Protein 5IM2 (pdb70)

Radius of gyration: 19.01 Å; Cα contacts (8 Å, |Δi|>4): 697; chains: 1; bounding box: 51×46×42 Å

B-factor: mean 30.12, std 15.99, range [10.34, 131.79]

CATH classification: 3.40.190.170

Solvent-accessible surface area: 12790 Å² total; per-residue (Å²): 136,38,68,2,85,1,0,0,8,4,35,50,147,2,27,0,19,65,69,0,4,87,61,7,10,91,116,0,18,175,78,3,68,29,99,0,74,36,79,35,57,10,47,25,110,75,36,45,43,13,33,92,0,2,49,24,0,88,97,44,89,2,26,0,0,2,4,9,1,18,26,35,91,28,82,8,10,18,2,6,0,1,1,0,13,38,14,12,72,35,0,34,0,0,0,31,0,0,35,44,0,8,82,92,62,1,118,70,16,10,140,45,8,50,26,1,0,3,1,0,6,0,37,2,5,3,0,3,48,102,101,56,2,100,56,3,52,31,0,143,51,29,74,0,5,0,10,5,61,5,0,23,94,0,0,34,113,2,31,4,95,53,42,55,28,36,10,62,39,0,31,88,4,3,85,138,26,65,0,39,0,0,0,4,5,11,7,8,0,45,17,11,107,0,22,99,56,5,140,44,2,2,29,13,54,118,83,1,29,3,2,4,1,0,0,7,0,6,0,0,14,80,70,21,27,120,82,8,61,102,76,4,56,134,25,0,66,87,6,22,9,44,126,14,0,2,78,3,0,149,28,3,53,74,9,20,74,69,0,84,106,26,0,73,73,82,181,15,65,34,56,43,0,61,38,152,32,0,89,68,0,59,166,84,1,56,56,3,40,84,46,3,13,99,34,0,79,136,95,69,57,88,0,127,79,7,1,75,21,0,104,58,16,6,57,88,8,23,168,100,8,122

Secondary structure (DSSP, 8-state):
-EEEEEEESS-TTSHHIIIIIHHHHHHHHHHTTTSEEEEEE-TTTTSS-GGGHHHHHHHTSSSEEEE-GGGSTTTSTGGGGGGSTT--S-HHHHHHHHHHHHHHH-GGGGTTSEEEEEEE-S-EEEEESS---SSGGGGTT-EEEESSHHHHHHHHHHT-EEEE--GGGHHHHHHHTS-SEEEEEGGGGGGGTHHHH--EEEEE-GGG--S---EEEEEE-HHHHHTS-HHHHHHHHHTSSHHHHHHHHHHHHHTHHHHHHHHHHTT-EEEEE-HHHHHHHHHHHTHHHHHHHHHHHHTTS-HHHHHHHHHHHHHHHHHH--

Nearest PDB structures (foldseek):
  5im2-assembly1_A  TM=1.003E+00  e=3.261E-73  Rhodoferax ferrireducens T118
  5i7i-assembly2_B  TM=9.853E-01  e=4.594E-44  uncultured marine bacterium
  5izz-assembly1_A  TM=9.834E-01  e=1.585E-43  uncultured bacterium
  4mco-assembly1_A  TM=7.997E-01  e=4.395E-19  Rhodoferax ferrireducens T118
  4pbq-assembly3_C  TM=7.853E-01  e=1.716E-18  Haemophilus influenzae RdAW

InterPro domains:
  IPR018389 TRAP transporter solute receptor DctP [PF03480] (36-311)
  IPR018389 TRAP transporter solute receptor DctP [PTHR33376] (1-317)
  IPR038404 TRAP transporter solute receptor DctP superfamily [G3DSA:3.40.190.170] (26-344)

Sequence (322 aa):
TVTLKFHTFMAPQSNVWQNMHKVWMDKVSKESGGRIQFEAYPAMQLGGSPAQLYDQAKDGVVDIIWTIPGYTAGRFPRIEVFELPFMMTNAEATSRACWEYMQTMALDEFKDTQVLALQVHGPGVFHTKDKQIKTAADLKGLKMRGPTRQVTKMMLGYLGAIPVGMPLPAIPDALSKGTIDGAALPWEVVPSVKVHELTRFHSEFDPAGGALYTATFVLAMNKASYQALPPDLRKIIDNNSGLQTSGWLGRVQQAGDAAGRQAALAHKNTIYAIPALEAQEFKRKAAVVEVAWVEDMNQRGFDGRQLLTTARRALIAKHSKVAA

Organism: Albidiferax ferrireducens (strain ATCC BAA-621 / DSM 15236 / T118) (NCBI:txid338969)

Foldseek 3Di:
DDEFEEEAQFDCVALCNPPPVVVLQVLLCVVVVNPYHYDYYYNRVVDDFLCCQLVCQLVPVGFKYKGFPQLPPPLQQLLCLQFAFQQAQAWLLLQLLSQVLCVPAPVPSSVSWAFFGKTKAGFKKKFFAPFAPQALVSQAAFEEEDAHPLVQLLSVLSHHNYDHDDDQCVVVCLVVVVGGIYIDFLRGCVSNVSLVSTFYMEAADSVQGGGGITMMIITGHPVVLVPDDPVSNVSSNVCGGSNVSSVSRVSNHVSNVVSVVVSVVSVGYYHYHYNVSSVVSCVSRVCSLVVSLVVCVVVVGRSVVSSVSSSVSSVVSVVVVD

Structure (mmCIF, N/CA/C/O backbone):
data_5IM2
#
_entry.id   5IM2
#
_cell.length_a   51.014
_cell.length_b   71.864
_cell.length_c   78.603
_cell.angle_alpha   90.000
_cell.angle_beta   90.000
_cell.angle_gamma   90.000
#
_symmetry.space_group_name_H-M   'P 21 21 21'
#
loop_
_entity.id
_entity.type
_entity.pdbx_description
1 polymer 'Twin-arginine translocation pathway signal'
2 non-polymer 'BENZOIC ACID'
3 water water
#
loop_
_atom_site.group_PDB
_atom_site.id
_atom_site.type_symbol
_atom_site.label_atom_id
_atom_site.label_alt_id
_atom_site.label_comp_id
_atom_site.label_asym_id
_atom_site.label_entity_id
_atom_site.label_seq_id
_atom_site.pdbx_PDB_ins_code
_atom_site.Cartn_x
_atom_site.Cartn_y
_atom_site.Cartn_z
_atom_site.occupancy
_atom_site.B_iso_or_equiv
_atom_site.auth_seq_id
_atom_site.auth_comp_id
_atom_site.auth_asym_id
_atom_site.auth_atom_id
_atom_site.pdbx_PDB_model_num
ATOM 1 N N . THR A 1 48 ? 57.026 -17.185 73.134 1.00 49.92 26 THR A N 1
ATOM 2 C CA . THR A 1 48 ? 55.925 -16.577 73.883 1.00 50.13 26 THR A CA 1
ATOM 3 C C . THR A 1 48 ? 56.006 -15.050 73.868 1.00 50.83 26 THR A C 1
ATOM 4 O O . THR A 1 48 ? 57.077 -14.451 73.861 1.00 43.08 26 THR A O 1
ATOM 14 N N . VAL A 1 49 ? 54.851 -14.406 73.850 1.00 46.43 27 VAL A N 1
ATOM 15 C CA . VAL A 1 49 ? 54.815 -12.956 73.804 1.00 40.04 27 VAL A CA 1
ATOM 16 C C . VAL A 1 49 ? 53.615 -12.506 74.620 1.00 37.29 27 VAL A C 1
ATOM 17 O O . VAL A 1 49 ? 52.536 -13.100 74.549 1.00 36.83 27 VAL A O 1
ATOM 30 N N . THR A 1 50 ? 53.815 -11.477 75.428 1.00 30.01 28 THR A N 1
ATOM 31 C CA . THR A 1 50 ? 52.741 -10.912 76.228 1.00 25.88 28 THR A CA 1
ATOM 32 C C . THR 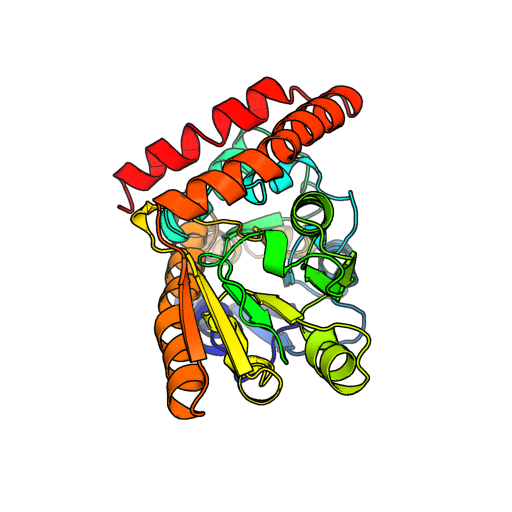A 1 50 ? 52.442 -9.522 75.689 1.00 23.36 28 THR A C 1
ATOM 33 O O . THR A 1 50 ? 53.324 -8.661 75.657 1.00 34.86 28 THR A O 1
ATOM 44 N N . LEU A 1 51 ? 51.209 -9.317 75.255 1.00 24.18 29 LEU A N 1
ATOM 45 C CA . LEU A 1 51 ? 50.773 -8.052 74.687 1.00 21.20 29 LEU A CA 1
ATOM 46 C C . LEU A 1 51 ? 49.914 -7.310 75.698 1.00 24.59 29 LEU A C 1
ATOM 47 O O . LEU A 1 51 ? 49.031 -7.902 76.326 1.00 30.84 29 LEU A O 1
ATOM 63 N N . LYS A 1 52 ? 50.154 -6.004 75.830 1.00 20.65 30 LYS A N 1
ATOM 64 C CA . LYS A 1 52 ? 49.348 -5.154 76.693 1.00 23.33 30 LYS A CA 1
ATOM 65 C C . LYS A 1 52 ? 48.168 -4.583 75.918 1.00 26.93 30 LYS A C 1
ATOM 66 O O . LYS A 1 52 ? 48.352 -3.944 74.874 1.00 24.35 30 LYS A O 1
ATOM 85 N N . PHE A 1 53 ? 46.968 -4.796 76.453 1.00 22.17 31 PHE A N 1
ATOM 86 C CA . PHE A 1 53 ? 45.701 -4.331 75.876 1.00 22.51 31 PHE A CA 1
ATOM 87 C C . PHE A 1 53 ? 45.083 -3.297 76.821 1.00 24.24 31 PHE A C 1
ATOM 88 O O . PHE A 1 53 ? 44.994 -3.543 78.025 1.00 21.33 31 PHE A O 1
ATOM 105 N N . HIS A 1 54 ? 44.691 -2.123 76.297 1.00 20.10 32 HIS A N 1
ATOM 106 C CA . HIS A 1 54 ? 44.140 -1.047 77.116 1.00 17.08 32 HIS A CA 1
ATOM 107 C C . HIS A 1 54 ? 42.873 -0.491 76.485 1.00 18.11 32 HIS A C 1
ATOM 108 O O . HIS A 1 54 ? 42.838 -0.259 75.274 1.00 19.34 32 HIS A O 1
ATOM 122 N N . THR A 1 55 ? 41.865 -0.206 77.311 1.00 18.22 33 THR A N 1
ATOM 123 C CA . THR A 1 55 ? 40.660 0.458 76.821 1.00 16.05 33 THR A CA 1
ATOM 124 C C . THR A 1 55 ? 39.949 1.143 77.976 1.00 16.12 33 THR A C 1
ATOM 125 O O . THR A 1 55 ? 40.371 1.065 79.136 1.00 17.79 33 THR A O 1
ATOM 136 N N . PHE A 1 56 ? 38.844 1.811 77.651 1.00 22.49 34 PHE A N 1
ATOM 137 C CA . PHE A 1 56 ? 38.126 2.659 78.596 1.00 18.46 34 PHE A CA 1
ATOM 138 C C . PHE A 1 56 ? 36.856 1.999 79.135 1.00 20.48 34 PHE A C 1
ATOM 139 O O . PHE A 1 56 ? 36.212 2.547 80.050 1.00 18.73 34 PHE A O 1
ATOM 156 N N . MET A 1 57 ? 36.511 0.805 78.629 1.00 18.62 35 MET A N 1
ATOM 157 C CA . MET A 1 57 ? 35.312 0.104 79.054 1.00 17.60 35 MET A CA 1
ATOM 158 C C . MET A 1 57 ? 35.470 -0.422 80.472 1.00 20.46 35 MET A C 1
ATOM 159 O O . MET A 1 57 ? 36.558 -0.821 80.893 1.00 23.98 35 MET A O 1
ATOM 173 N N . ALA A 1 58 ? 34.361 -0.419 81.200 1.00 21.21 36 ALA A N 1
ATOM 174 C CA . ALA A 1 58 ? 34.298 -1.086 82.487 1.00 24.60 36 ALA A CA 1
ATOM 175 C C . ALA A 1 58 ? 34.370 -2.593 82.291 1.00 24.05 36 ALA A C 1
ATOM 176 O O . ALA A 1 58 ? 33.832 -3.117 81.315 1.00 23.32 36 ALA A O 1
ATOM 183 N N . PRO A 1 59 ? 34.982 -3.329 83.222 1.00 23.48 37 PRO A N 1
ATOM 184 C CA . PRO A 1 59 ? 35.030 -4.791 83.045 1.00 23.54 37 PRO A CA 1
ATOM 185 C C . PRO A 1 59 ? 33.661 -5.469 83.027 1.00 27.67 37 PRO A C 1
ATOM 186 O O . PRO A 1 59 ? 33.505 -6.504 82.368 1.00 24.31 37 PRO A O 1
ATOM 197 N N . GLN A 1 60 ? 32.648 -4.911 83.682 1.00 24.21 38 GLN A N 1
ATOM 198 C CA . GLN A 1 60 ? 31.348 -5.568 83.719 1.00 29.21 38 GLN A CA 1
ATOM 199 C C . GLN A 1 60 ? 30.463 -5.213 82.518 1.00 40.30 38 GLN A C 1
ATOM 200 O O . GLN A 1 60 ? 29.245 -5.412 82.564 1.00 58.61 38 GLN A O 1
ATOM 214 N N . SER A 1 61 ? 31.053 -4.770 81.431 1.00 29.00 39 SER A N 1
ATOM 215 C CA . SER A 1 61 ? 30.317 -4.306 80.266 1.00 22.89 39 SER A CA 1
ATOM 216 C C . SER A 1 61 ? 30.195 -5.404 79.230 1.00 27.52 39 SER A C 1
ATOM 217 O O . SER A 1 61 ? 31.027 -6.306 79.167 1.00 19.54 39 SER A O 1
ATOM 225 N N . ASN A 1 62 ? 29.166 -5.270 78.379 1.00 24.82 40 ASN A N 1
ATOM 226 C CA . ASN A 1 62 ? 28.993 -6.141 77.219 1.00 20.33 40 ASN A CA 1
ATOM 227 C C . ASN A 1 62 ? 30.246 -6.155 76.349 1.00 20.25 40 ASN A C 1
ATOM 228 O O . ASN A 1 62 ? 30.682 -7.212 75.896 1.00 21.03 40 ASN A O 1
ATOM 239 N N . VAL A 1 63 ? 30.838 -4.993 76.083 1.00 17.52 41 VAL A N 1
ATOM 240 C CA . VAL A 1 63 ? 32.040 -4.962 75.245 1.00 18.00 41 VAL A CA 1
ATOM 241 C C . VAL A 1 63 ? 33.176 -5.763 75.866 1.00 17.21 41 VAL A C 1
ATOM 242 O O . VAL A 1 63 ? 33.796 -6.606 75.204 1.00 17.23 41 VAL A O 1
ATOM 255 N N . TRP A 1 64 ? 33.542 -5.459 77.117 1.00 17.11 42 TRP A N 1
ATOM 256 C CA . TRP A 1 64 ? 34.678 -6.166 77.697 1.00 21.11 42 TRP A CA 1
ATOM 257 C C . TRP A 1 64 ? 34.425 -7.664 77.726 1.00 18.84 42 TRP A C 1
ATOM 258 O O . TRP A 1 64 ? 35.283 -8.456 77.317 1.00 21.43 42 TRP A O 1
ATOM 279 N N . GLN A 1 65 ? 33.246 -8.071 78.218 1.00 18.02 43 GLN A N 1
ATOM 280 C CA . GLN A 1 65 ? 32.975 -9.482 78.470 1.00 20.35 43 GLN A CA 1
ATOM 281 C C . GLN A 1 65 ? 32.798 -10.264 77.176 1.00 22.04 43 GLN A C 1
ATOM 282 O O . GLN A 1 65 ? 33.275 -11.404 77.060 1.00 20.20 43 GLN A O 1
ATOM 296 N N . ASN A 1 66 ? 32.105 -9.688 76.193 1.00 21.99 44 ASN A N 1
ATOM 297 C CA . ASN A 1 66 ? 31.692 -10.449 75.019 1.00 20.60 44 ASN A CA 1
ATOM 298 C C . ASN A 1 66 ? 32.422 -10.085 73.747 1.00 17.98 44 ASN A C 1
ATOM 299 O O . ASN A 1 66 ? 32.250 -10.790 72.738 1.00 21.90 44 ASN A O 1
ATOM 310 N N . MET A 1 67 ? 33.229 -9.025 73.761 1.00 16.83 45 MET A N 1
ATOM 311 C CA . MET A 1 67 ? 34.057 -8.676 72.613 1.00 15.99 45 MET A CA 1
ATOM 312 C C . MET A 1 67 ? 35.534 -8.738 72.949 1.00 18.49 45 MET A C 1
ATOM 313 O O . MET A 1 67 ? 36.257 -9.563 72.377 1.00 20.00 45 MET A O 1
ATOM 327 N N . HIS A 1 68 ? 35.995 -7.933 73.911 1.00 17.20 46 HIS A N 1
ATOM 328 C CA . HIS A 1 68 ? 37.421 -7.864 74.219 1.00 14.72 46 HIS A CA 1
ATOM 329 C C . HIS A 1 68 ? 37.966 -9.173 74.784 1.00 15.94 46 HIS A C 1
ATOM 330 O O . HIS A 1 68 ? 38.951 -9.707 74.267 1.00 20.71 46 HIS A O 1
ATOM 344 N N . LYS A 1 69 ? 37.363 -9.696 75.861 1.00 18.76 47 LYS A N 1
ATOM 345 C CA . LYS A 1 69 ? 37.844 -10.951 76.440 1.00 18.70 47 LYS A CA 1
ATOM 346 C C . LYS A 1 69 ? 37.723 -12.098 75.457 1.00 17.94 47 LYS A C 1
ATOM 347 O O . LYS A 1 69 ? 38.583 -12.988 75.413 1.00 22.32 47 LYS A O 1
ATOM 366 N N . VAL A 1 70 ? 36.658 -12.104 74.676 1.00 19.88 48 VAL A N 1
ATOM 367 C CA . VAL A 1 70 ? 36.460 -13.166 73.704 1.00 21.53 48 VAL A CA 1
ATOM 368 C C . VAL A 1 70 ? 37.535 -13.119 72.625 1.00 26.01 48 VAL A C 1
ATOM 369 O O . VAL A 1 70 ? 38.083 -14.155 72.230 1.00 23.70 48 VAL A O 1
ATOM 382 N N . TRP A 1 71 ? 37.851 -11.924 72.131 1.00 20.28 49 TRP A N 1
ATOM 383 C CA . TRP A 1 71 ? 38.850 -11.816 71.075 1.00 22.54 49 TRP A CA 1
ATOM 384 C C . TRP A 1 71 ? 40.221 -12.229 71.582 1.00 21.06 49 TRP A C 1
ATOM 385 O O . TRP A 1 71 ? 40.928 -12.997 70.925 1.00 20.04 49 TRP A O 1
ATOM 406 N N . MET A 1 72 ? 40.637 -11.706 72.743 1.00 16.78 50 MET A N 1
ATOM 407 C CA . MET A 1 72 ? 41.929 -12.097 73.303 1.00 17.20 50 MET A CA 1
ATOM 408 C C . MET A 1 72 ? 42.006 -13.601 73.561 1.00 18.72 50 MET A C 1
ATOM 409 O O . MET A 1 72 ? 43.049 -14.235 73.338 1.00 24.31 50 MET A O 1
ATOM 423 N N . ASP A 1 73 ? 40.933 -14.185 74.075 1.00 22.44 51 ASP A N 1
ATOM 424 C CA . ASP A 1 73 ? 40.957 -15.620 74.358 1.00 27.74 51 ASP A CA 1
ATOM 425 C C . ASP A 1 73 ? 41.053 -16.448 73.075 1.00 28.04 51 ASP A C 1
ATOM 426 O O . ASP A 1 73 ? 41.765 -17.461 73.041 1.00 27.35 51 ASP A O 1
ATOM 435 N N . LYS A 1 74 ? 40.344 -16.040 72.017 1.00 25.03 52 LYS A N 1
ATOM 436 C CA . LYS A 1 74 ? 40.429 -16.746 70.740 1.00 27.70 52 LYS A CA 1
ATOM 437 C C . LYS A 1 74 ? 41.843 -16.683 70.186 1.00 20.36 52 LYS A C 1
ATOM 438 O O . LYS A 1 74 ? 42.394 -17.694 69.729 1.00 25.65 52 LYS A O 1
ATOM 457 N N . VAL A 1 75 ? 42.472 -15.505 70.255 1.00 19.83 53 VAL A N 1
ATOM 458 C CA . VAL A 1 75 ? 43.866 -15.374 69.824 1.00 23.72 53 VAL A CA 1
ATOM 459 C C . VAL A 1 75 ? 44.785 -16.231 70.688 1.00 25.56 53 VAL A C 1
ATOM 460 O O . VAL A 1 75 ? 45.692 -16.907 70.180 1.00 24.90 53 VAL A O 1
ATOM 473 N N . SER A 1 76 ? 44.603 -16.199 72.009 1.00 24.74 54 SER A N 1
ATOM 474 C CA . SER A 1 76 ? 45.451 -17.024 72.858 1.00 22.65 54 SER A CA 1
ATOM 475 C C . SER A 1 76 ? 45.260 -18.502 72.550 1.00 23.92 54 SER A C 1
ATOM 476 O O . SER A 1 76 ? 46.236 -19.246 72.377 1.00 30.15 54 SER A O 1
ATOM 484 N N . LYS A 1 77 ? 44.008 -18.950 72.476 1.00 22.91 55 LYS A N 1
ATOM 485 C CA . LYS A 1 77 ? 43.736 -20.375 72.248 1.00 24.21 55 LYS A CA 1
ATOM 486 C C . LYS A 1 77 ? 44.278 -20.832 70.901 1.00 25.82 55 LYS A C 1
ATOM 487 O O . LYS A 1 77 ? 44.910 -21.892 70.800 1.00 26.06 55 LYS A O 1
ATOM 506 N N . GLU A 1 78 ? 44.051 -20.038 69.851 1.00 26.75 56 GLU A N 1
ATOM 507 C CA . GLU A 1 78 ? 44.515 -20.403 68.520 1.00 30.79 56 GLU A CA 1
ATOM 508 C C . GLU A 1 78 ? 46.041 -20.434 68.439 1.00 32.48 56 GLU A C 1
ATOM 509 O O . GLU A 1 78 ? 46.601 -21.149 67.591 1.00 32.95 56 GLU A O 1
ATOM 521 N N . SER A 1 79 ? 46.726 -19.707 69.319 1.00 27.82 57 SER A N 1
ATOM 522 C CA . SER A 1 79 ? 48.182 -19.723 69.368 1.00 27.66 57 SER A CA 1
ATOM 523 C C . SER A 1 79 ? 48.727 -20.783 70.318 1.00 32.39 57 SER A C 1
ATOM 524 O O . SER A 1 79 ? 49.933 -20.817 70.562 1.00 32.39 57 SER A O 1
ATOM 532 N N . GLY A 1 80 ? 47.871 -21.654 70.844 1.00 32.95 58 GLY A N 1
ATOM 533 C CA . GLY A 1 80 ? 48.325 -22.627 71.821 1.00 33.42 58 GLY A CA 1
ATOM 534 C C . GLY A 1 80 ? 48.948 -21.991 73.040 1.00 30.88 58 GLY A C 1
ATOM 535 O O . GLY A 1 80 ? 49.861 -22.572 73.652 1.00 39.08 58 GLY A O 1
ATOM 539 N N . GLY A 1 81 ? 48.485 -20.799 73.401 1.00 27.81 59 GLY A N 1
ATOM 540 C CA . GLY A 1 81 ? 48.975 -20.089 74.559 1.00 34.46 59 GLY A CA 1
ATOM 541 C C . GLY A 1 81 ? 50.254 -19.319 74.338 1.00 38.17 59 GLY A C 1
ATOM 542 O O . GLY A 1 81 ? 50.784 -18.738 75.298 1.00 43.41 59 GLY A O 1
ATOM 546 N N . ARG A 1 82 ? 50.780 -19.293 73.112 1.00 36.27 60 ARG A N 1
ATOM 547 C CA . ARG A 1 82 ? 52.033 -18.581 72.900 1.00 29.46 60 ARG A CA 1
ATOM 548 C C . ARG A 1 82 ? 51.831 -17.080 72.911 1.00 35.07 60 ARG A C 1
ATOM 549 O O . ARG A 1 82 ? 52.784 -16.340 73.178 1.00 36.73 60 ARG A O 1
ATOM 570 N N . ILE A 1 83 ? 50.621 -16.614 72.615 1.00 25.43 61 ILE A N 1
ATOM 571 C CA . ILE A 1 83 ? 50.281 -15.201 72.739 1.00 25.89 61 ILE A CA 1
ATOM 572 C C . ILE A 1 83 ? 49.442 -15.026 73.998 1.00 32.33 61 ILE A C 1
ATOM 573 O O . ILE A 1 83 ? 48.343 -15.583 74.110 1.00 29.86 61 ILE A O 1
ATOM 589 N N . GLN A 1 84 ? 49.957 -14.246 74.942 1.00 25.16 62 GLN A N 1
ATOM 590 C CA . GLN A 1 84 ? 49.265 -13.954 76.183 1.00 24.38 62 GLN A CA 1
ATOM 591 C C . GLN A 1 84 ? 49.041 -12.450 76.276 1.00 25.42 62 GLN A C 1
ATOM 592 O O . GLN A 1 84 ? 49.766 -11.665 75.668 1.00 31.48 62 GLN A O 1
ATOM 606 N N . PHE A 1 85 ? 48.037 -12.052 77.042 1.00 25.70 63 PHE A N 1
ATOM 607 C CA . PHE A 1 85 ? 47.709 -10.641 77.186 1.00 26.33 63 PHE A CA 1
ATOM 608 C C . PHE A 1 85 ? 47.747 -10.212 78.641 1.00 33.69 63 PHE A C 1
ATOM 609 O O . PHE A 1 85 ? 47.288 -10.942 79.528 1.00 28.40 63 PHE A O 1
ATOM 626 N N . GLU A 1 86 ? 48.295 -9.018 78.873 1.00 29.77 64 GLU A N 1
ATOM 627 C CA . GLU A 1 86 ? 48.059 -8.266 80.102 1.00 25.98 64 GLU A CA 1
ATOM 628 C C . GLU A 1 86 ? 47.057 -7.196 79.716 1.00 30.83 64 GLU A C 1
ATOM 629 O O . GLU A 1 86 ? 47.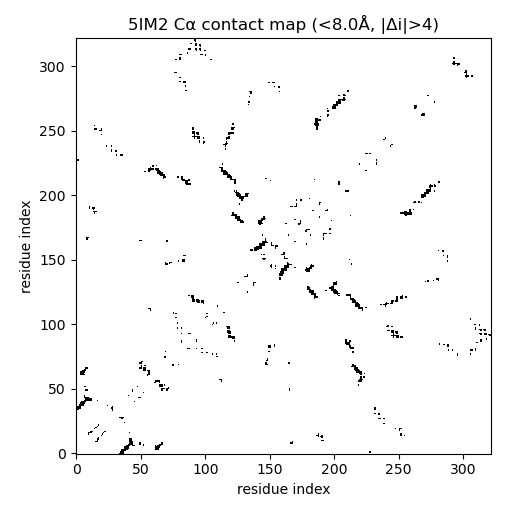392 -6.261 78.978 1.00 29.03 64 GLU A O 1
ATOM 641 N N . ALA A 1 87 ? 45.814 -7.390 80.135 1.00 23.08 65 ALA A N 1
ATOM 642 C CA . ALA A 1 87 ? 44.699 -6.588 79.670 1.00 23.73 65 ALA A CA 1
ATOM 643 C C . ALA A 1 87 ? 44.280 -5.609 80.758 1.00 21.66 65 ALA A C 1
ATOM 644 O O . ALA A 1 87 ? 44.186 -5.976 81.924 1.00 23.79 65 ALA A O 1
ATOM 651 N N . TYR A 1 88 ? 43.941 -4.394 80.350 1.00 19.47 66 TYR A N 1
ATOM 652 C CA . TYR A 1 88 ? 43.620 -3.320 81.293 1.00 22.66 66 TYR A CA 1
ATOM 653 C C . TYR A 1 88 ? 42.350 -2.596 80.863 1.00 21.35 66 TYR A C 1
ATOM 654 O O . TYR A 1 88 ? 42.371 -1.858 79.853 1.00 18.89 66 TYR A O 1
ATOM 672 N N . PRO A 1 89 ? 41.225 -2.819 81.532 1.00 22.39 67 PRO A N 1
ATOM 673 C CA . PRO A 1 89 ? 40.014 -2.049 81.253 1.00 22.08 67 PRO A CA 1
ATOM 674 C C . PRO A 1 89 ? 40.025 -0.718 82.013 1.00 21.93 67 PRO A C 1
ATOM 675 O O . PRO A 1 89 ? 40.940 -0.425 82.761 1.00 20.00 67 PRO A O 1
ATOM 686 N N . ALA A 1 90 ? 38.967 0.083 81.800 1.00 22.52 68 ALA A N 1
ATOM 687 C CA . ALA A 1 90 ? 38.631 1.200 82.696 1.00 21.73 68 ALA A CA 1
ATOM 688 C C . ALA A 1 90 ? 39.788 2.198 82.831 1.00 21.59 68 ALA A C 1
ATOM 689 O O . ALA A 1 90 ? 40.045 2.773 83.910 1.00 22.75 68 ALA A O 1
ATOM 696 N N . MET A 1 91 ? 40.513 2.385 81.731 1.00 19.86 69 MET A N 1
ATOM 697 C CA . MET A 1 91 ? 41.708 3.242 81.680 1.00 23.17 69 MET A CA 1
ATOM 698 C C . MET A 1 91 ? 42.657 3.002 82.853 1.00 27.78 69 MET A C 1
ATOM 699 O O . MET A 1 91 ? 43.285 3.927 83.360 1.00 26.72 69 MET A O 1
ATOM 713 N N . GLN A 1 92 ? 42.832 1.737 83.255 1.00 21.79 70 GLN A N 1
ATOM 714 C CA . GLN A 1 92 ? 43.585 1.460 84.479 1.00 28.28 70 GLN A CA 1
ATOM 715 C C . GLN A 1 92 ? 45.053 1.820 84.373 1.00 32.93 70 GLN A C 1
ATOM 716 O O . GLN A 1 92 ? 45.713 1.973 85.405 1.00 37.14 70 GLN A O 1
ATOM 730 N N . LEU A 1 93 ? 45.593 1.926 83.166 1.00 27.74 71 LEU A N 1
ATOM 731 C CA . LEU A 1 93 ? 46.982 2.317 82.987 1.00 28.74 71 LEU A CA 1
ATOM 732 C C . LEU A 1 93 ? 47.166 3.820 82.854 1.00 39.52 71 LEU A C 1
ATOM 733 O O . LEU A 1 93 ? 48.266 4.266 82.518 1.00 45.73 71 LEU A O 1
ATOM 749 N N . GLY A 1 94 ? 46.124 4.602 83.080 1.00 33.17 72 GLY A N 1
ATOM 750 C CA . GLY A 1 94 ? 46.265 6.040 83.103 1.00 27.72 72 GLY A CA 1
ATOM 751 C C . GLY A 1 94 ? 45.871 6.686 81.784 1.00 26.66 72 GLY A C 1
ATOM 752 O O . GLY A 1 94 ? 45.920 6.083 80.711 1.00 26.34 72 GLY A O 1
ATOM 756 N N . GLY A 1 95 ? 45.495 7.952 81.882 1.00 21.77 73 GLY A N 1
ATOM 757 C CA . GLY A 1 95 ? 45.175 8.753 80.721 1.00 22.12 73 GLY A CA 1
ATOM 758 C C . GLY A 1 95 ? 43.686 8.861 80.484 1.00 19.12 73 GLY A C 1
ATOM 759 O O . GLY A 1 95 ? 42.862 8.161 81.077 1.00 26.48 73 GLY A O 1
ATOM 763 N N . SER A 1 96 ? 43.347 9.764 79.554 1.00 24.50 74 SER A N 1
ATOM 764 C CA . SER A 1 96 ? 41.989 9.944 79.062 1.00 23.51 74 SER A CA 1
ATOM 765 C C . SER A 1 96 ? 41.696 8.978 77.922 1.00 18.13 74 SER A C 1
ATOM 766 O O . SER A 1 96 ? 42.602 8.526 77.212 1.00 17.85 74 SER A O 1
ATOM 774 N N . PRO A 1 97 ? 40.429 8.680 77.653 1.00 17.34 75 PRO A N 1
ATOM 775 C CA . PRO A 1 97 ? 40.149 7.811 76.501 1.00 18.32 75 PRO A CA 1
ATOM 776 C C . PRO A 1 97 ? 40.674 8.358 75.182 1.00 18.87 75 PRO A C 1
ATOM 777 O O . PRO A 1 97 ? 41.096 7.579 74.311 1.00 18.12 75 PRO A O 1
ATOM 788 N N . ALA A 1 98 ? 40.660 9.685 75.006 1.00 17.28 76 ALA A N 1
ATOM 789 C CA . ALA A 1 98 ? 41.201 10.290 73.801 1.00 20.61 76 ALA A CA 1
ATOM 790 C C . ALA A 1 98 ? 42.664 9.943 73.569 1.00 18.69 76 ALA A C 1
ATOM 791 O O . ALA A 1 98 ? 43.137 10.043 72.428 1.00 24.95 76 ALA A O 1
ATOM 798 N N . GLN A 1 99 ? 43.401 9.576 74.617 1.00 20.82 77 GLN A N 1
ATOM 799 C CA . GLN A 1 99 ? 44.825 9.257 74.516 1.00 15.92 77 GLN A CA 1
ATOM 800 C C . GLN A 1 99 ? 45.116 7.801 74.144 1.00 18.31 77 GLN A C 1
ATOM 801 O O . GLN A 1 99 ? 46.282 7.475 73.890 1.00 17.55 77 GLN A O 1
ATOM 815 N N . LEU A 1 100 ? 44.099 6.932 74.070 1.00 17.48 78 LEU A N 1
ATOM 816 C CA . LEU A 1 100 ? 44.341 5.505 73.815 1.00 14.88 78 LEU A CA 1
ATOM 817 C C . LEU A 1 100 ? 45.099 5.286 72.520 1.00 14.79 78 LEU A C 1
ATOM 818 O O . LEU A 1 100 ? 46.109 4.565 72.490 1.00 18.29 78 LEU A O 1
ATOM 834 N N . TYR A 1 101 ? 44.643 5.915 71.434 1.00 17.23 79 TYR A N 1
ATOM 835 C CA . TYR A 1 101 ? 45.275 5.673 70.138 1.00 17.03 79 TYR A CA 1
ATOM 836 C C . TYR A 1 101 ? 46.774 5.966 70.192 1.00 17.84 79 TYR A C 1
ATOM 837 O O . TYR A 1 101 ? 47.589 5.132 69.793 1.00 20.95 79 TYR A O 1
ATOM 855 N N . ASP A 1 102 ? 47.161 7.122 70.742 1.00 19.35 80 ASP A N 1
ATOM 856 C CA . ASP A 1 102 ? 48.573 7.482 70.836 1.00 17.35 80 ASP A CA 1
ATOM 857 C C . ASP A 1 102 ? 49.354 6.562 71.765 1.00 19.56 80 ASP A C 1
ATOM 858 O O . ASP A 1 102 ? 50.569 6.399 71.581 1.00 21.63 80 ASP A O 1
ATOM 867 N N . GLN A 1 103 ? 48.702 5.964 72.768 1.00 20.17 81 GLN A N 1
ATOM 868 C CA . GLN A 1 103 ? 49.410 5.007 73.613 1.00 22.96 81 GLN A CA 1
ATOM 869 C C . GLN A 1 103 ? 49.831 3.776 72.822 1.00 19.84 81 GLN A C 1
ATOM 870 O O . GLN A 1 103 ? 50.924 3.233 73.045 1.00 22.49 81 GLN A O 1
ATOM 884 N N . ALA A 1 104 ? 48.971 3.299 71.918 1.00 20.66 82 ALA A N 1
ATOM 885 C CA . ALA A 1 104 ? 49.356 2.186 71.054 1.00 21.34 82 ALA A CA 1
ATOM 886 C C . ALA A 1 104 ? 50.412 2.638 70.068 1.00 24.44 82 ALA A C 1
ATOM 887 O O . ALA A 1 104 ? 51.452 1.993 69.911 1.00 23.85 82 ALA A O 1
ATOM 894 N N . LYS A 1 105 ? 50.164 3.768 69.408 1.00 22.68 83 LYS A N 1
ATOM 895 C CA . LYS A 1 105 ? 51.137 4.295 68.471 1.00 23.53 83 LYS A CA 1
ATOM 896 C C . LYS A 1 105 ? 52.508 4.426 69.121 1.00 24.18 83 LYS A C 1
ATOM 897 O O . LYS A 1 105 ? 53.527 4.081 68.509 1.00 26.36 83 LYS A O 1
ATOM 916 N N . ASP A 1 106 ? 52.560 4.930 70.368 1.00 24.55 84 ASP A N 1
ATOM 917 C CA . ASP A 1 106 ? 53.826 5.203 71.036 1.00 25.04 84 ASP A CA 1
ATOM 918 C C . ASP A 1 106 ? 54.430 3.979 71.718 1.00 31.54 84 ASP A C 1
ATOM 919 O O . ASP A 1 106 ? 55.565 4.053 72.212 1.00 28.80 84 ASP A O 1
ATOM 928 N N . GLY A 1 107 ? 53.706 2.867 71.773 1.00 26.35 85 GLY A N 1
ATOM 929 C CA . GLY A 1 107 ? 54.228 1.665 72.369 1.00 26.34 85 GLY A CA 1
ATOM 930 C C . GLY A 1 107 ? 54.208 1.648 73.875 1.00 25.35 85 GLY A C 1
ATOM 931 O O . GLY A 1 107 ? 54.917 0.839 74.487 1.00 27.98 85 GLY A O 1
ATOM 935 N N . VAL A 1 108 ? 53.442 2.546 74.483 1.00 22.60 86 VAL A N 1
ATOM 936 C CA . VAL A 1 108 ? 53.105 2.448 75.900 1.00 24.74 86 VAL A CA 1
ATOM 937 C C . VAL A 1 108 ? 52.342 1.162 76.160 1.00 23.84 86 VAL A C 1
ATOM 938 O O . VAL A 1 108 ? 52.586 0.459 77.154 1.00 25.61 86 VAL A O 1
ATOM 951 N N . VAL A 1 109 ? 51.382 0.847 75.275 1.00 24.19 87 VAL A N 1
ATOM 952 C CA . VAL A 1 109 ? 50.738 -0.456 75.223 1.00 20.67 87 VAL A CA 1
ATOM 953 C C . VAL A 1 109 ? 50.845 -1.019 73.807 1.00 22.49 87 VAL A C 1
ATOM 954 O O . VAL A 1 109 ? 51.257 -0.334 72.872 1.00 23.88 87 VAL A O 1
ATOM 967 N N . ASP A 1 110 ? 50.406 -2.273 73.637 1.00 21.82 88 ASP A N 1
ATOM 968 C CA . ASP A 1 110 ? 50.441 -2.902 72.315 1.00 19.27 88 ASP A CA 1
ATOM 969 C C . ASP A 1 110 ? 49.130 -2.803 71.537 1.00 17.95 88 ASP A C 1
ATOM 970 O O . ASP A 1 110 ? 49.166 -2.639 70.311 1.00 20.88 88 ASP A O 1
ATOM 979 N N . ILE A 1 111 ? 47.970 -2.920 72.189 1.00 20.53 89 ILE A N 1
ATOM 980 C CA . ILE A 1 111 ? 46.683 -2.923 71.498 1.00 19.10 89 ILE A CA 1
ATOM 981 C C . ILE A 1 111 ? 45.695 -2.073 72.276 1.00 18.95 89 ILE A C 1
ATOM 982 O O . ILE A 1 111 ? 45.606 -2.172 73.505 1.00 18.41 89 ILE A O 1
ATOM 998 N N . ILE A 1 112 ? 44.950 -1.229 71.557 1.00 16.52 90 ILE A N 1
ATOM 999 C CA . ILE A 1 112 ? 43.883 -0.426 72.140 1.00 20.26 90 ILE A CA 1
ATOM 1000 C C . ILE A 1 112 ? 42.601 -0.607 71.331 1.00 13.91 90 ILE A C 1
ATOM 1001 O O . ILE A 1 112 ? 42.620 -0.986 70.154 1.00 14.60 90 ILE A O 1
ATOM 1017 N N . TRP A 1 113 ? 41.462 -0.336 71.994 1.00 13.00 91 TRP A N 1
ATOM 1018 C CA . TRP A 1 113 ? 40.155 -0.230 71.356 1.00 13.93 91 TRP A CA 1
ATOM 1019 C C . TRP A 1 113 ? 39.571 1.104 71.794 1.00 15.34 91 TRP A C 1
ATOM 1020 O O . TRP A 1 113 ? 39.442 1.357 73.006 1.00 14.41 91 TRP A O 1
ATOM 1041 N N . THR A 1 114 ? 39.297 1.970 70.830 1.00 13.91 92 THR A N 1
ATOM 1042 C CA . THR A 1 114 ? 38.858 3.332 71.128 1.00 11.44 92 THR A CA 1
ATOM 1043 C C . THR A 1 114 ? 37.905 3.834 70.049 1.00 15.94 92 THR A C 1
ATOM 1044 O O . THR A 1 114 ? 37.733 3.211 69.000 1.00 15.73 92 THR A O 1
ATOM 1055 N N . ILE A 1 115 ? 37.275 4.970 70.331 1.00 15.45 93 ILE A N 1
ATOM 1056 C CA . ILE A 1 115 ? 36.535 5.740 69.335 1.00 21.76 93 ILE A CA 1
ATOM 1057 C C . ILE A 1 115 ? 37.490 6.766 68.718 1.00 16.50 93 ILE A C 1
ATOM 1058 O O . ILE A 1 115 ? 37.976 7.659 69.446 1.00 13.98 93 ILE A O 1
ATOM 1074 N N . PRO A 1 116 ? 37.788 6.683 67.400 1.00 18.56 94 PRO A N 1
ATOM 1075 C CA . PRO A 1 116 ? 38.652 7.701 66.775 1.00 18.83 94 PRO A CA 1
ATOM 1076 C C . PRO A 1 116 ? 38.226 9.134 67.071 1.00 17.77 94 PRO A C 1
ATOM 1077 O O . PRO A 1 116 ? 39.093 9.948 67.386 1.00 19.74 94 PRO A O 1
ATOM 1088 N N . GLY A 1 117 ? 36.920 9.437 67.022 1.00 15.66 95 GLY A N 1
ATOM 1089 C CA . GLY A 1 117 ? 36.410 10.790 67.218 1.00 15.70 95 GLY A CA 1
ATOM 1090 C C . GLY A 1 117 ? 36.513 11.301 68.641 1.00 15.02 95 GLY A C 1
ATOM 1091 O O . GLY A 1 117 ? 36.202 12.464 68.886 1.00 17.45 95 GLY A O 1
ATOM 1095 N N . TYR A 1 118 ? 36.930 10.466 69.597 1.00 12.07 96 TYR A N 1
ATOM 1096 C CA . TYR A 1 118 ? 37.329 11.019 70.893 1.00 12.84 96 TYR A CA 1
ATOM 1097 C C . TYR A 1 118 ? 38.503 11.995 70.770 1.00 18.96 96 TYR A C 1
ATOM 1098 O O . TYR A 1 118 ? 38.720 12.796 71.682 1.00 21.15 96 TYR A O 1
ATOM 1116 N N . THR A 1 119 ? 39.251 11.950 69.670 1.00 19.66 97 THR A N 1
ATOM 1117 C CA . THR A 1 119 ? 40.348 12.879 69.385 1.00 29.22 97 THR A CA 1
ATOM 1118 C C . THR A 1 119 ? 39.904 13.761 68.216 1.00 28.32 97 THR A C 1
ATOM 1119 O O . THR A 1 119 ? 39.983 13.347 67.059 1.00 26.00 97 THR A O 1
ATOM 1130 N N . ALA A 1 120 ? 39.448 14.973 68.529 1.00 35.20 98 ALA A N 1
ATOM 1131 C CA . ALA A 1 120 ? 38.838 15.928 67.602 1.00 44.45 98 ALA A CA 1
ATOM 1132 C C . ALA A 1 120 ? 39.589 16.091 66.278 1.00 34.77 98 ALA A C 1
ATOM 1133 O O . ALA A 1 120 ? 40.778 16.407 66.258 1.00 35.49 98 ALA A O 1
ATOM 1140 N N . GLY A 1 121 ? 38.877 15.896 65.165 1.00 39.81 99 GLY A N 1
ATOM 1141 C CA . GLY A 1 121 ? 39.417 16.130 63.832 1.00 32.76 99 GLY A CA 1
ATOM 1142 C C . GLY A 1 121 ? 40.708 15.414 63.450 1.00 33.66 99 GLY A C 1
ATOM 1143 O O . GLY A 1 121 ? 41.308 15.739 62.424 1.00 29.78 99 GLY A O 1
ATOM 1147 N N . ARG A 1 122 ? 41.138 14.422 64.235 1.00 25.22 100 ARG A N 1
ATOM 1148 C CA . ARG A 1 122 ? 42.322 13.631 63.894 1.00 21.12 100 ARG A CA 1
ATOM 1149 C C . ARG A 1 122 ? 42.040 12.618 62.782 1.00 15.28 100 ARG A C 1
ATOM 1150 O O . ARG A 1 122 ? 42.919 12.336 61.960 1.00 24.02 100 ARG A O 1
ATOM 1171 N N . PHE A 1 123 ? 40.839 12.047 62.751 1.00 20.23 101 PHE A N 1
ATOM 1172 C CA . PHE A 1 123 ? 40.489 10.976 61.813 1.00 17.36 101 PHE A CA 1
ATOM 1173 C C . PHE A 1 123 ? 39.250 11.397 61.025 1.00 17.29 101 PHE A C 1
ATOM 1174 O O . PHE A 1 123 ? 38.154 10.873 61.218 1.00 16.47 101 PHE A O 1
ATOM 1191 N N . PRO A 1 124 ? 39.399 12.368 60.117 1.00 19.21 102 PRO A N 1
ATOM 1192 C CA . PRO A 1 124 ? 38.213 12.945 59.480 1.00 18.17 102 PRO A CA 1
ATOM 1193 C C . PRO A 1 124 ? 37.494 12.009 58.536 1.00 16.87 102 PRO A C 1
ATOM 1194 O O . PRO A 1 124 ? 36.268 12.097 58.435 1.00 16.29 102 PRO A O 1
ATOM 1205 N N . ARG A 1 125 ? 38.187 11.127 57.817 1.00 16.33 103 ARG A N 1
ATOM 1206 C CA . ARG A 1 125 ? 37.473 10.396 56.767 1.00 16.40 103 ARG A CA 1
ATOM 1207 C C . ARG A 1 125 ? 36.598 9.256 57.302 1.00 17.46 103 ARG A C 1
ATOM 1208 O O . ARG A 1 125 ? 35.564 8.931 56.696 1.00 14.56 103 ARG A O 1
ATOM 1229 N N . ILE A 1 126 ? 36.971 8.632 58.427 1.00 16.41 104 ILE A N 1
ATOM 1230 C CA . ILE A 1 126 ? 36.156 7.545 58.948 1.00 16.89 104 ILE A CA 1
ATOM 1231 C C . ILE A 1 126 ? 34.817 8.058 59.470 1.00 15.17 104 ILE A C 1
ATOM 1232 O O . ILE A 1 126 ? 33.864 7.282 59.652 1.00 14.14 104 ILE A O 1
ATOM 1248 N N . GLU A 1 127 ? 34.723 9.372 59.699 1.00 19.88 105 GLU A N 1
ATOM 1249 C CA . GLU A 1 127 ? 33.520 9.995 60.237 1.00 14.06 105 GLU A CA 1
ATOM 1250 C C . GLU A 1 127 ? 32.302 9.879 59.327 1.00 14.17 105 GLU A C 1
ATOM 1251 O O . GLU A 1 127 ? 31.195 10.177 59.775 1.00 14.19 105 GLU A O 1
ATOM 1263 N N . VAL A 1 128 ? 32.474 9.471 58.068 1.00 18.91 106 VAL A N 1
ATOM 1264 C CA . VAL A 1 128 ? 31.348 9.331 57.158 1.00 16.71 106 VAL A CA 1
ATOM 1265 C C . VAL A 1 128 ? 30.302 8.387 57.760 1.00 11.88 106 VAL A C 1
ATOM 1266 O O . VAL A 1 128 ? 29.096 8.518 57.505 1.00 17.11 106 VAL A O 1
ATOM 1279 N N . PHE A 1 129 ? 30.741 7.422 58.558 1.00 13.94 107 PHE A N 1
ATOM 1280 C CA . PHE A 1 129 ? 29.824 6.418 59.110 1.00 13.82 107 PHE A CA 1
ATOM 1281 C C . PHE A 1 129 ? 29.030 6.920 60.295 1.00 11.26 107 PHE A C 1
ATOM 1282 O O . PHE A 1 129 ? 28.057 6.259 60.706 1.00 16.38 107 PHE A O 1
ATOM 1299 N N . GLU A 1 130 ? 29.396 8.094 60.801 1.00 13.47 108 GLU A N 1
ATOM 1300 C CA . GLU A 1 130 ? 28.749 8.765 61.919 1.00 15.11 108 GLU A CA 1
ATOM 1301 C C . GLU A 1 130 ? 27.749 9.818 61.462 1.00 17.59 108 GLU A C 1
ATOM 1302 O O . GLU A 1 130 ? 27.088 10.436 62.303 1.00 16.26 108 GLU A O 1
ATOM 1314 N N . LEU A 1 131 ? 27.562 9.986 60.152 1.00 12.13 109 LEU A N 1
ATOM 1315 C CA . LEU A 1 131 ? 26.623 10.960 59.629 1.00 12.73 109 LEU A CA 1
ATOM 1316 C C . LEU A 1 131 ? 25.192 10.468 59.803 1.00 14.96 109 LEU A C 1
ATOM 1317 O O . LEU A 1 131 ? 24.946 9.280 60.028 1.00 15.94 109 LEU A O 1
ATOM 1333 N N . PRO A 1 132 ? 24.215 11.355 59.716 1.00 14.40 110 PRO A N 1
ATOM 1334 C CA . PRO A 1 132 ? 22.854 10.937 60.052 1.00 14.54 110 PRO A CA 1
ATOM 1335 C C . PRO A 1 132 ? 22.346 9.858 59.099 1.00 14.80 110 PRO A C 1
ATOM 1336 O O . PRO A 1 132 ? 22.535 9.936 57.878 1.00 15.77 110 PRO A O 1
ATOM 1347 N N . PHE A 1 133 ? 21.706 8.846 59.673 1.00 14.32 111 PHE A N 1
ATOM 1348 C CA . PHE A 1 133 ? 20.947 7.844 58.902 1.00 15.47 111 PHE A CA 1
ATOM 1349 C C . PHE A 1 133 ? 21.811 7.197 57.808 1.00 19.13 111 PHE A C 1
ATOM 1350 O O . PHE A 1 133 ? 21.450 7.163 56.620 1.00 19.82 111 PHE A O 1
ATOM 1367 N N . MET A 1 134 ? 22.990 6.707 58.223 1.00 16.25 112 MET A N 1
ATOM 1368 C CA . MET A 1 134 ? 23.910 5.956 57.359 1.00 15.37 112 MET A CA 1
ATOM 1369 C C . MET A 1 134 ? 23.810 4.446 57.543 1.00 15.80 112 MET A C 1
ATOM 1370 O O . MET A 1 134 ? 23.876 3.697 56.555 1.00 15.29 112 MET A O 1
ATOM 1384 N N . MET A 1 135 ? 23.636 3.979 58.768 1.00 15.91 113 MET A N 1
ATOM 1385 C CA . MET A 1 135 ? 23.799 2.557 59.060 1.00 16.07 113 MET A CA 1
ATOM 1386 C C . MET A 1 135 ? 22.541 1.765 58.758 1.00 18.75 113 MET A C 1
ATOM 1387 O O . MET A 1 135 ? 21.423 2.225 58.954 1.00 19.07 113 MET A O 1
ATOM 1401 N N . THR A 1 136 ? 22.743 0.527 58.308 1.00 15.98 114 THR A N 1
ATOM 1402 C CA . THR A 1 136 ? 21.672 -0.456 58.262 1.00 16.11 114 THR A CA 1
ATOM 1403 C C . THR A 1 136 ? 21.702 -1.249 59.578 1.00 15.20 114 THR A C 1
ATOM 1404 O O . THR A 1 136 ? 20.995 -0.895 60.533 1.00 18.98 114 THR A O 1
ATOM 1415 N N . ASN A 1 137 ? 22.551 -2.276 59.662 1.00 14.75 115 ASN A N 1
ATOM 1416 C CA . ASN A 1 137 ? 22.859 -2.941 60.932 1.00 16.19 115 ASN A CA 1
ATOM 1417 C C . ASN A 1 137 ? 24.361 -2.867 61.204 1.00 15.35 115 ASN A C 1
ATOM 1418 O O . ASN A 1 137 ? 25.159 -2.585 60.308 1.00 16.64 115 ASN A O 1
ATOM 1429 N N . ALA A 1 138 ? 24.752 -3.072 62.462 1.00 13.75 116 ALA A N 1
ATOM 1430 C CA . ALA A 1 138 ? 26.154 -2.872 62.835 1.00 10.34 116 ALA A CA 1
ATOM 1431 C C . ALA A 1 138 ? 27.099 -3.853 62.145 1.00 10.39 116 ALA A C 1
ATOM 1432 O O . ALA A 1 138 ? 28.222 -3.478 61.799 1.00 15.06 116 ALA A O 1
ATOM 1439 N N . GLU A 1 139 ? 26.693 -5.119 61.969 1.00 12.86 117 GLU A N 1
ATOM 1440 C CA . GLU A 1 139 ? 27.580 -6.069 61.299 1.00 17.93 117 GLU A CA 1
ATOM 1441 C C . GLU A 1 139 ? 27.892 -5.605 59.880 1.00 15.84 117 GLU A C 1
ATOM 1442 O O . GLU A 1 139 ? 29.058 -5.506 59.485 1.00 13.05 117 GLU A O 1
ATOM 1454 N N . ALA A 1 140 ? 26.855 -5.318 59.104 1.00 14.13 118 ALA A N 1
ATOM 1455 C CA . ALA A 1 140 ? 27.052 -4.875 57.723 1.00 15.07 118 ALA A CA 1
ATOM 1456 C C . ALA A 1 140 ? 27.837 -3.574 57.652 1.00 14.62 118 ALA A C 1
ATOM 1457 O O . ALA A 1 140 ? 28.784 -3.445 56.857 1.00 14.29 118 ALA A O 1
ATOM 1464 N N . THR A 1 141 ? 27.468 -2.598 58.482 1.00 13.84 119 THR A N 1
ATOM 1465 C CA . THR A 1 141 ? 28.126 -1.293 58.457 1.00 12.80 119 THR A CA 1
ATOM 1466 C C . THR A 1 141 ? 29.571 -1.377 58.937 1.00 11.71 119 THR A C 1
ATOM 1467 O O . THR A 1 141 ? 30.432 -0.612 58.474 1.00 13.01 119 THR A O 1
ATOM 1478 N N . SER A 1 142 ? 29.851 -2.264 59.911 1.00 11.69 120 SER A N 1
ATOM 1479 C CA . SER A 1 142 ? 31.234 -2.515 60.302 1.00 13.99 120 SER A CA 1
ATOM 1480 C C . SER A 1 142 ? 32.054 -3.089 59.155 1.00 15.61 120 SER A C 1
ATOM 1481 O O . SER A 1 142 ? 33.223 -2.736 58.984 1.00 13.18 120 SER A O 1
ATOM 1489 N N . ARG A 1 143 ? 31.495 -4.050 58.417 1.00 13.69 121 ARG A N 1
ATOM 1490 C CA . ARG A 1 143 ? 32.226 -4.595 57.278 1.00 13.56 121 ARG A CA 1
ATOM 1491 C C . ARG A 1 143 ? 32.516 -3.498 56.267 1.00 14.79 121 ARG A C 1
ATOM 1492 O O . ARG A 1 143 ? 33.615 -3.419 55.714 1.00 15.02 121 ARG A O 1
ATOM 1513 N N . ALA A 1 144 ? 31.524 -2.656 56.007 1.00 14.41 122 ALA A N 1
ATOM 1514 C CA . ALA A 1 144 ? 31.695 -1.519 55.100 1.00 14.44 122 ALA A CA 1
ATOM 1515 C C . ALA A 1 144 ? 32.785 -0.575 55.571 1.00 15.29 122 ALA A C 1
ATOM 1516 O O . ALA A 1 144 ? 33.556 -0.057 54.761 1.00 15.09 122 ALA A O 1
ATOM 1523 N N . CYS A 1 145 ? 32.854 -0.326 56.880 1.00 13.04 123 CYS A N 1
ATOM 1524 C CA . CYS A 1 145 ? 33.888 0.542 57.436 1.00 15.47 123 CYS A CA 1
ATOM 1525 C C . CYS A 1 145 ? 35.274 -0.026 57.172 1.00 17.11 123 CYS A C 1
ATOM 1526 O O . CYS A 1 145 ? 36.186 0.700 56.752 1.00 15.72 123 CYS A O 1
ATOM 1534 N N . TRP A 1 146 ? 35.454 -1.327 57.405 1.00 16.21 124 TRP A N 1
ATOM 1535 C CA . TRP A 1 146 ? 36.748 -1.951 57.130 1.00 15.15 124 TRP A CA 1
ATOM 1536 C C . TRP A 1 146 ? 37.176 -1.722 55.677 1.00 17.23 124 TRP A C 1
ATOM 1537 O O . TRP A 1 146 ? 38.285 -1.221 55.402 1.00 17.33 124 TRP A O 1
ATOM 1558 N N . GLU A 1 147 ? 36.295 -2.072 54.739 1.00 15.55 125 GLU A N 1
ATOM 1559 C CA . GLU A 1 147 ? 36.625 -1.980 53.320 1.00 14.88 125 GLU A CA 1
ATOM 1560 C C . GLU A 1 147 ? 36.849 -0.537 52.886 1.00 17.63 125 GLU A C 1
ATOM 1561 O O . GLU A 1 147 ? 37.788 -0.246 52.135 1.00 20.91 125 GLU A O 1
ATOM 1573 N N . TYR A 1 148 ? 36.031 0.382 53.388 1.00 13.33 126 TYR A N 1
ATOM 1574 C CA . TYR A 1 148 ? 36.227 1.811 53.121 1.00 14.45 126 TYR A CA 1
ATOM 1575 C C . TYR A 1 148 ? 37.623 2.288 53.530 1.00 19.81 126 TYR A C 1
ATOM 1576 O O . TYR A 1 148 ? 38.320 2.967 52.766 1.00 17.69 126 TYR A O 1
ATOM 1594 N N . MET A 1 149 ? 38.043 1.996 54.755 1.00 16.76 127 MET A N 1
ATOM 1595 C CA . MET A 1 149 ? 39.328 2.537 55.179 1.00 18.88 127 MET A CA 1
ATOM 1596 C C . MET A 1 149 ? 40.461 1.889 54.397 1.00 19.38 127 MET A C 1
ATOM 1597 O O . MET A 1 149 ? 41.434 2.556 54.022 1.00 21.77 127 MET A O 1
ATOM 1611 N N . GLN A 1 150 ? 40.323 0.596 54.105 1.00 19.98 128 GLN A N 1
ATOM 1612 C CA . GLN A 1 150 ? 41.380 -0.140 53.432 1.00 25.62 128 GLN A CA 1
ATOM 1613 C C . GLN A 1 150 ? 41.585 0.361 52.019 1.00 27.68 128 GLN A C 1
ATOM 1614 O O . GLN A 1 150 ? 42.714 0.389 51.526 1.00 23.32 128 GLN A O 1
ATOM 1628 N N . THR A 1 151 ? 40.505 0.725 51.339 1.00 19.26 129 THR A N 1
ATOM 1629 C CA . THR A 1 151 ? 40.585 1.031 49.916 1.00 23.73 129 THR A CA 1
ATOM 1630 C C . THR A 1 151 ? 40.636 2.523 49.648 1.00 23.28 129 THR A C 1
ATOM 1631 O O . THR A 1 151 ? 41.305 2.948 48.707 1.00 26.79 129 THR A O 1
ATOM 1642 N N . MET A 1 152 ? 40.011 3.325 50.506 1.00 24.23 130 MET A N 1
ATOM 1643 C CA . MET A 1 152 ? 39.823 4.750 50.275 1.00 21.51 130 MET A CA 1
ATOM 1644 C C . MET A 1 152 ? 40.705 5.653 51.121 1.00 27.32 130 MET A C 1
ATOM 1645 O O . MET A 1 152 ? 40.963 6.785 50.721 1.00 28.23 130 MET A O 1
ATOM 1659 N N . ALA A 1 153 ? 41.126 5.203 52.295 1.00 22.21 131 ALA A N 1
ATOM 1660 C CA . ALA A 1 153 ? 41.714 6.078 53.300 1.00 26.16 131 ALA A CA 1
ATOM 1661 C C . ALA A 1 153 ? 42.741 5.291 54.107 1.00 21.13 131 ALA A C 1
ATOM 1662 O O . ALA A 1 153 ? 42.776 5.346 55.340 1.00 21.48 131 ALA A O 1
ATOM 1669 N N . LEU A 1 154 ? 43.629 4.584 53.402 1.00 26.45 132 LEU A N 1
ATOM 1670 C CA . LEU A 1 154 ? 44.607 3.744 54.077 1.00 25.98 132 LEU A CA 1
ATOM 1671 C C . LEU A 1 154 ? 45.604 4.572 54.873 1.00 28.94 132 LEU A C 1
ATOM 1672 O O . LEU A 1 154 ? 46.147 4.086 55.869 1.00 35.26 132 LEU A O 1
ATOM 1688 N N . ASP A 1 155 ? 45.835 5.825 54.484 1.00 23.94 133 ASP A N 1
ATOM 1689 C CA . ASP A 1 155 ? 46.820 6.632 55.198 1.00 25.00 133 ASP A CA 1
ATOM 1690 C C . ASP A 1 155 ? 46.283 7.223 56.497 1.00 25.54 133 ASP A C 1
ATOM 1691 O O . ASP A 1 155 ? 47.073 7.742 57.285 1.00 26.94 133 ASP A O 1
ATOM 1700 N N . GLU A 1 156 ? 44.970 7.154 56.751 1.00 19.96 134 GLU A N 1
ATOM 1701 C CA . GLU A 1 156 ? 44.401 7.808 57.930 1.00 15.76 134 GLU A CA 1
ATOM 1702 C C . GLU A 1 156 ? 44.880 7.173 59.224 1.00 16.46 134 GLU A C 1
ATOM 1703 O O . GLU A 1 156 ? 45.013 7.873 60.242 1.00 21.93 134 GLU A O 1
ATOM 1715 N N . PHE A 1 157 ? 45.129 5.867 59.211 1.00 20.74 135 PHE A N 1
ATOM 1716 C CA . PHE A 1 157 ? 45.599 5.150 60.384 1.00 17.76 135 PHE A CA 1
ATOM 1717 C C . PHE A 1 157 ? 46.976 4.537 60.150 1.00 23.79 135 PHE A C 1
ATOM 1718 O O . PHE A 1 157 ? 47.314 3.526 60.769 1.00 25.23 135 PHE A O 1
ATOM 1735 N N . LYS A 1 158 ? 47.768 5.115 59.253 1.00 24.85 136 LYS A N 1
ATOM 1736 C CA . LYS A 1 158 ? 48.994 4.449 58.815 1.00 27.44 136 LYS A CA 1
ATOM 1737 C C . LYS A 1 158 ? 50.055 4.399 59.900 1.00 22.37 136 LYS A C 1
ATOM 1738 O O . LYS A 1 158 ? 51.058 3.687 59.729 1.00 26.06 136 LYS A O 1
ATOM 1757 N N . ASP A 1 159 ? 49.842 5.092 61.021 1.00 20.40 137 ASP A N 1
ATOM 1758 C CA . ASP A 1 159 ? 50.813 5.082 62.098 1.00 19.55 137 ASP A CA 1
ATOM 1759 C C . ASP A 1 159 ? 50.566 3.948 63.087 1.00 19.90 137 ASP A C 1
ATOM 1760 O O . ASP A 1 159 ? 51.349 3.793 64.034 1.00 20.64 137 ASP A O 1
ATOM 1769 N N . THR A 1 160 ? 49.554 3.104 62.841 1.00 17.65 138 THR A N 1
ATOM 1770 C CA . THR A 1 160 ? 49.356 1.882 63.604 1.00 21.73 138 THR A CA 1
ATOM 1771 C C . THR A 1 160 ? 49.063 0.743 62.644 1.00 25.23 138 THR A C 1
ATOM 1772 O O . THR A 1 160 ? 48.893 0.936 61.435 1.00 22.77 138 THR A O 1
ATOM 1783 N N . GLN A 1 161 ? 49.022 -0.455 63.202 1.00 21.33 139 GLN A N 1
ATOM 1784 C CA . GLN A 1 161 ? 48.523 -1.633 62.504 1.00 18.46 139 GLN A CA 1
ATOM 1785 C C . GLN A 1 161 ? 47.058 -1.818 62.909 1.00 19.11 139 GLN A C 1
ATOM 1786 O O . GLN A 1 161 ? 46.759 -2.222 64.034 1.00 19.70 139 GLN A O 1
ATOM 1800 N N . VAL A 1 162 ? 46.137 -1.487 62.009 1.00 17.15 1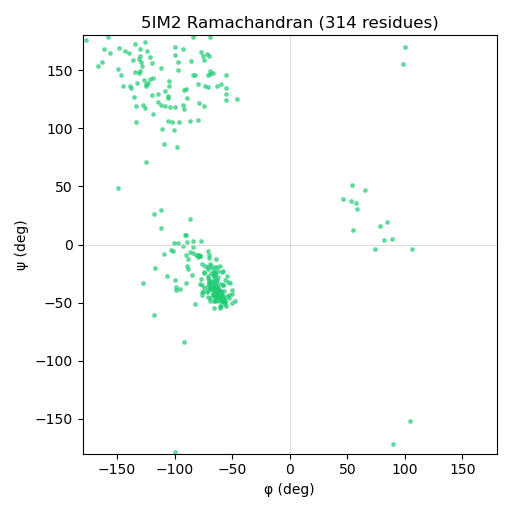40 VAL A N 1
ATOM 1801 C CA . VAL A 1 162 ? 44.721 -1.619 62.329 1.00 13.63 140 VAL A CA 1
ATOM 1802 C C . VAL A 1 162 ? 44.302 -3.072 62.188 1.00 18.21 140 VAL A C 1
ATOM 1803 O O . VAL A 1 162 ? 44.458 -3.699 61.127 1.00 19.23 140 VAL A O 1
ATOM 1816 N N . LEU A 1 163 ? 43.793 -3.615 63.283 1.00 19.38 141 LEU A N 1
ATOM 1817 C CA . LEU A 1 163 ? 43.299 -4.974 63.324 1.00 18.81 141 LEU A CA 1
ATOM 1818 C C . LEU A 1 163 ? 41.826 -5.083 62.973 1.00 16.69 141 LEU A C 1
ATOM 1819 O O . LEU A 1 163 ? 41.428 -6.095 62.393 1.00 18.89 141 LEU A O 1
ATOM 1835 N N . ALA A 1 164 ? 41.006 -4.085 63.316 1.00 14.27 142 ALA A N 1
ATOM 1836 C CA . ALA A 1 164 ? 39.575 -4.113 63.052 1.00 14.11 142 ALA A CA 1
ATOM 1837 C C . ALA A 1 164 ? 39.006 -2.713 63.178 1.00 16.92 142 ALA A C 1
ATOM 1838 O O . ALA A 1 164 ? 39.587 -1.841 63.844 1.00 14.80 142 ALA A O 1
ATOM 1845 N N . LEU A 1 165 ? 37.860 -2.522 62.506 1.00 14.20 143 LEU A N 1
ATOM 1846 C CA . LEU A 1 165 ? 37.081 -1.285 62.468 1.00 12.78 143 LEU A CA 1
ATOM 1847 C C . LEU A 1 165 ? 35.608 -1.655 62.559 1.00 16.94 143 LEU A C 1
ATOM 1848 O O . LEU A 1 165 ? 35.186 -2.605 61.899 1.00 19.08 143 LEU A O 1
ATOM 1864 N N . GLN A 1 166 ? 34.818 -0.935 63.359 1.00 14.05 144 GLN A N 1
ATOM 1865 C CA . GLN A 1 166 ? 33.425 -1.332 63.559 1.00 13.64 144 GLN A CA 1
ATOM 1866 C C . GLN A 1 166 ? 32.603 -0.175 64.114 1.00 13.90 144 GLN A C 1
ATOM 1867 O O . GLN A 1 166 ? 33.129 0.895 64.442 1.00 16.43 144 GLN A O 1
ATOM 1881 N N . VAL A 1 167 ? 31.290 -0.380 64.100 1.00 12.74 145 VAL A N 1
ATOM 1882 C CA . VAL A 1 167 ? 30.309 0.568 64.615 1.00 14.90 145 VAL A CA 1
ATOM 1883 C C . VAL A 1 167 ? 29.459 -0.151 65.660 1.00 13.30 145 VAL A C 1
ATOM 1884 O O . VAL A 1 167 ? 29.500 -1.380 65.777 1.00 15.98 145 VAL A O 1
ATOM 1897 N N . HIS A 1 168 ? 28.690 0.624 66.431 1.00 16.17 146 HIS A N 1
ATOM 1898 C CA . HIS A 1 168 ? 27.733 0.052 67.365 1.00 14.25 146 HIS A CA 1
ATOM 1899 C C . HIS A 1 168 ? 26.296 0.069 66.801 1.00 14.22 146 HIS A C 1
ATOM 1900 O O . HIS A 1 168 ? 26.051 0.430 65.651 1.00 15.79 146 HIS A O 1
ATOM 1914 N N . GLY A 1 169 ? 25.333 -0.413 67.620 1.00 15.29 147 GLY A N 1
ATOM 1915 C CA . GLY A 1 169 ? 23.947 -0.428 67.223 1.00 17.33 147 GLY A CA 1
ATOM 1916 C C . GLY A 1 169 ? 23.360 0.975 67.144 1.00 17.56 147 GLY A C 1
ATOM 1917 O O . GLY A 1 169 ? 24.021 1.976 67.430 1.00 15.54 147 GLY A O 1
ATOM 1921 N N . PRO A 1 170 ? 22.095 1.062 66.750 1.00 18.63 148 PRO A N 1
ATOM 1922 C CA . PRO A 1 170 ? 21.494 2.391 66.546 1.00 14.27 148 PRO A CA 1
ATOM 1923 C C . PRO A 1 170 ? 21.510 3.239 67.807 1.00 15.52 148 PRO A C 1
ATOM 1924 O O . PRO A 1 170 ? 21.228 2.766 68.912 1.00 16.93 148 PRO A O 1
ATOM 1935 N N . GLY A 1 171 ? 21.843 4.523 67.641 1.00 16.75 149 GLY A N 1
ATOM 1936 C CA . GLY A 1 171 ? 21.859 5.425 68.778 1.00 17.93 149 GLY A CA 1
ATOM 1937 C C . GLY A 1 171 ? 20.476 5.679 69.361 1.00 20.87 149 GLY A C 1
ATOM 1938 O O . GLY A 1 171 ? 19.456 5.672 68.663 1.00 19.70 149 GLY A O 1
ATOM 1942 N N . VAL A 1 172 ? 20.438 5.895 70.684 1.00 14.79 150 VAL A N 1
ATOM 1943 C CA . VAL A 1 172 ? 19.203 6.126 71.425 1.00 18.84 150 VAL A CA 1
ATOM 1944 C C . VAL A 1 172 ? 19.406 7.382 72.272 1.00 19.90 150 VAL A C 1
ATOM 1945 O O . VAL A 1 172 ? 20.525 7.684 72.691 1.00 17.40 150 VAL A O 1
ATOM 1958 N N . PHE A 1 1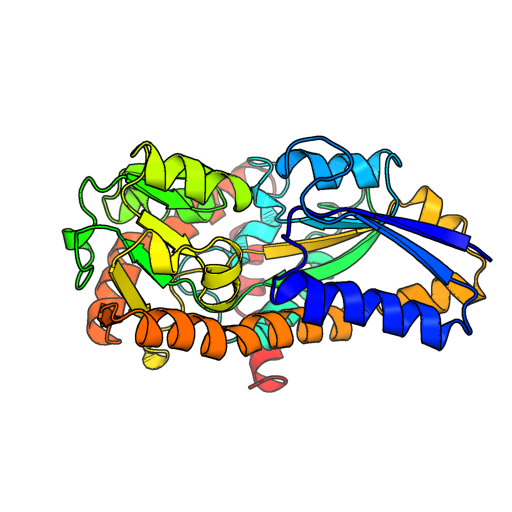73 ? 18.324 8.117 72.521 1.00 17.90 151 PHE A N 1
ATOM 1959 C CA . PHE A 1 173 ? 18.350 9.250 73.442 1.00 17.34 151 PHE A CA 1
ATOM 1960 C C . PHE A 1 173 ? 17.969 8.803 74.851 1.00 19.84 151 PHE A C 1
ATOM 1961 O O . PHE A 1 173 ? 16.921 8.180 75.045 1.00 24.88 151 PHE A O 1
ATOM 1978 N N . HIS A 1 174 ? 18.756 9.227 75.835 1.00 18.31 152 HIS A N 1
ATOM 1979 C CA . HIS A 1 174 ? 18.508 8.938 77.244 1.00 20.26 152 HIS A CA 1
ATOM 1980 C C . HIS A 1 174 ? 18.479 10.266 77.977 1.00 23.05 152 HIS A C 1
ATOM 1981 O O . HIS A 1 174 ? 19.481 10.990 77.984 1.00 23.13 152 HIS A O 1
ATOM 1995 N N . THR A 1 175 ? 17.333 10.604 78.568 1.00 19.74 153 THR A N 1
ATOM 1996 C CA . THR A 1 175 ? 17.167 11.901 79.210 1.00 20.72 153 THR A CA 1
ATOM 1997 C C . THR A 1 175 ? 16.646 11.740 80.628 1.00 24.84 153 THR A C 1
ATOM 1998 O O . THR A 1 175 ? 15.964 10.773 80.959 1.00 24.07 153 THR A O 1
ATOM 2009 N N . LYS A 1 176 ? 16.961 12.719 81.463 1.00 22.00 154 LYS A N 1
ATOM 2010 C CA . LYS A 1 176 ? 16.546 12.670 82.853 1.00 23.97 154 LYS A CA 1
ATOM 2011 C C . LYS A 1 176 ? 15.065 13.005 83.032 1.00 28.14 154 LYS A C 1
ATOM 2012 O O . LYS A 1 176 ? 14.372 12.329 83.798 1.00 32.00 154 LYS A O 1
ATOM 2031 N N . ASP A 1 177 ? 14.567 14.034 82.334 1.00 32.48 155 ASP A N 1
ATOM 2032 C CA . ASP A 1 177 ? 13.275 14.641 82.653 1.00 35.36 155 ASP A CA 1
ATOM 2033 C C . ASP A 1 177 ? 12.310 14.753 81.476 1.00 35.72 155 ASP A C 1
ATOM 2034 O O . ASP A 1 177 ? 11.092 14.709 81.689 1.00 40.69 155 ASP A O 1
ATOM 2043 N N . LYS A 1 178 ? 12.807 14.969 80.255 1.00 31.51 156 LYS A N 1
ATOM 2044 C CA . LYS A 1 178 ? 11.946 15.250 79.106 1.00 28.63 156 LYS A CA 1
ATOM 2045 C C . LYS A 1 178 ? 11.878 14.039 78.193 1.00 24.81 156 LYS A C 1
ATOM 2046 O O . LYS A 1 178 ? 12.909 13.536 77.747 1.00 32.37 156 LYS A O 1
ATOM 2065 N N . GLN A 1 179 ? 10.659 13.599 77.892 1.00 24.23 157 GLN A N 1
ATOM 2066 C CA . GLN A 1 179 ? 10.499 12.614 76.833 1.00 23.72 157 GLN A CA 1
ATOM 2067 C C . GLN A 1 179 ? 10.694 13.258 75.466 1.00 26.07 157 GLN A C 1
ATOM 2068 O O . GLN A 1 179 ? 10.161 14.334 75.189 1.00 24.83 157 GLN A O 1
ATOM 2082 N N . ILE A 1 180 ? 11.437 12.579 74.598 1.00 21.17 158 ILE A N 1
ATOM 2083 C CA . ILE A 1 180 ? 11.741 13.068 73.254 1.00 20.08 158 ILE A CA 1
ATOM 2084 C C . ILE A 1 180 ? 10.800 12.363 72.281 1.00 22.06 158 ILE A C 1
ATOM 2085 O O . ILE A 1 180 ? 11.035 11.218 71.888 1.00 26.01 158 ILE A O 1
ATOM 2101 N N . LYS A 1 181 ? 9.711 13.023 71.894 1.00 25.67 159 LYS A N 1
ATOM 2102 C CA . LYS A 1 181 ? 8.844 12.472 70.859 1.00 23.49 159 LYS A CA 1
ATOM 2103 C C . LYS A 1 181 ? 9.115 13.076 69.491 1.00 31.61 159 LYS A C 1
ATOM 2104 O O . LYS A 1 181 ? 9.040 12.372 68.477 1.00 25.72 159 LYS A O 1
ATOM 2123 N N . THR A 1 182 ? 9.425 14.373 69.445 1.00 31.14 160 THR A N 1
ATOM 2124 C CA . THR A 1 182 ? 9.787 15.073 68.221 1.00 30.43 160 THR A CA 1
ATOM 2125 C C . THR A 1 182 ? 11.079 15.854 68.438 1.00 31.58 160 THR A C 1
ATOM 2126 O O . THR A 1 182 ? 11.521 16.070 69.570 1.00 23.62 160 THR A O 1
ATOM 2137 N N . ALA A 1 183 ? 11.656 16.339 67.333 1.00 29.97 161 ALA A N 1
ATOM 2138 C CA . ALA A 1 183 ? 12.897 17.104 67.429 1.00 27.02 161 ALA A CA 1
ATOM 2139 C C . ALA A 1 183 ? 12.747 18.358 68.283 1.00 31.60 161 ALA A C 1
ATOM 2140 O O . ALA A 1 183 ? 13.700 18.755 68.958 1.00 26.31 161 ALA A O 1
ATOM 2147 N N . ALA A 1 184 ? 11.577 19.006 68.272 1.00 21.68 162 ALA A N 1
ATOM 2148 C CA . ALA A 1 184 ? 11.379 20.177 69.122 1.00 31.29 162 ALA A CA 1
ATOM 2149 C C . ALA A 1 184 ? 11.578 19.875 70.599 1.00 31.78 162 ALA A C 1
ATOM 2150 O O . ALA A 1 184 ? 11.869 20.789 71.376 1.00 27.65 162 ALA A O 1
ATOM 2157 N N . ASP A 1 185 ? 11.422 18.621 71.011 1.00 22.44 163 ASP A N 1
ATOM 2158 C CA . ASP A 1 185 ? 11.597 18.283 72.416 1.00 23.55 163 ASP A CA 1
ATOM 2159 C C . ASP A 1 185 ? 13.057 18.370 72.846 1.00 27.95 163 ASP A C 1
ATOM 2160 O O . ASP A 1 185 ? 13.347 18.384 74.046 1.00 27.39 163 ASP A O 1
ATOM 2169 N N . LEU A 1 186 ? 13.969 18.496 71.905 1.00 18.97 164 LEU A N 1
ATOM 2170 C CA . LEU A 1 186 ? 15.393 18.602 72.224 1.00 18.42 164 LEU A CA 1
ATOM 2171 C C . LEU A 1 186 ? 15.857 20.029 72.413 1.00 22.54 164 LEU A C 1
ATOM 2172 O O . LEU A 1 186 ? 17.010 20.232 72.796 1.00 21.34 164 LEU A O 1
ATOM 2188 N N . LYS A 1 187 ? 15.012 21.000 72.097 1.00 23.33 165 LYS A N 1
ATOM 2189 C CA . LYS A 1 187 ? 15.422 22.401 72.095 1.00 26.99 165 LYS A CA 1
ATOM 2190 C C . LYS A 1 187 ? 15.991 22.784 73.443 1.00 20.24 165 LYS A C 1
ATOM 2191 O O . LYS A 1 187 ? 15.324 22.629 74.469 1.00 22.23 165 LYS A O 1
ATOM 2210 N N . GLY A 1 188 ? 17.218 23.297 73.437 1.00 21.01 166 GLY A N 1
ATOM 2211 C CA . GLY A 1 188 ? 17.856 23.814 74.633 1.00 20.28 166 GLY A CA 1
ATOM 2212 C C . GLY A 1 188 ? 18.324 22.768 75.617 1.00 21.28 166 GLY A C 1
ATOM 2213 O O . GLY A 1 188 ? 18.936 23.131 76.620 1.00 21.87 166 GLY A O 1
ATOM 2217 N N . LEU A 1 189 ? 18.059 21.481 75.381 1.00 18.09 167 LEU A N 1
ATOM 2218 C CA . LEU A 1 189 ? 18.603 20.442 76.238 1.00 20.96 167 LEU A CA 1
ATOM 2219 C C . LEU A 1 189 ? 20.097 20.282 76.038 1.00 18.00 167 LEU A C 1
ATOM 2220 O O . LEU A 1 189 ? 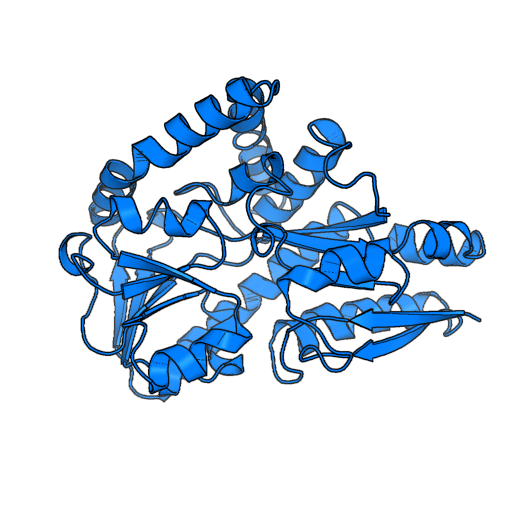20.589 20.224 74.910 1.00 19.83 167 LEU A O 1
ATOM 2236 N N . LYS A 1 190 ? 20.816 20.171 77.149 1.00 19.96 168 LYS A N 1
ATOM 2237 C CA . LYS A 1 190 ? 22.241 19.855 77.115 1.00 17.86 168 LYS A CA 1
ATOM 2238 C C . LYS A 1 190 ? 22.398 18.354 76.909 1.00 18.65 168 LYS A C 1
ATOM 2239 O O . LYS A 1 190 ? 22.146 17.571 77.823 1.00 18.58 168 LYS A O 1
ATOM 2258 N N . MET A 1 191 ? 22.820 17.953 75.706 1.00 17.13 169 MET A N 1
ATOM 2259 C CA . MET A 1 191 ? 22.864 16.557 75.280 1.00 16.89 169 MET A CA 1
ATOM 2260 C C . MET A 1 191 ? 24.286 16.143 74.939 1.00 17.92 169 MET A C 1
ATOM 2261 O O . MET A 1 191 ? 24.931 16.763 74.092 1.00 17.01 169 MET A O 1
ATOM 2275 N N . ARG A 1 192 ? 24.730 15.035 75.527 1.00 15.94 170 ARG A N 1
ATOM 2276 C CA . ARG A 1 192 ? 26.054 14.485 75.241 1.00 17.68 170 ARG A CA 1
ATOM 2277 C C . ARG A 1 192 ? 26.073 13.701 73.932 1.00 15.90 170 ARG A C 1
ATOM 2278 O O . ARG A 1 192 ? 25.166 12.902 73.647 1.00 15.08 170 ARG A O 1
ATOM 2299 N N . GLY A 1 193 ? 27.149 13.899 73.166 1.00 16.32 171 GLY A N 1
ATOM 2300 C CA . GLY A 1 193 ? 27.496 13.004 72.083 1.00 15.54 171 GLY A CA 1
ATOM 2301 C C . GLY A 1 193 ? 28.953 12.592 72.173 1.00 18.30 171 GLY A C 1
ATOM 2302 O O . GLY A 1 193 ? 29.775 13.247 72.826 1.00 14.49 171 GLY A O 1
ATOM 2306 N N . PRO A 1 194 ? 29.315 11.514 71.475 1.00 13.34 172 PRO A N 1
ATOM 2307 C CA . PRO A 1 194 ? 30.673 10.977 71.591 1.00 15.10 172 PRO A CA 1
ATOM 2308 C C . PRO A 1 194 ? 31.722 11.638 70.695 1.00 19.11 172 PRO A C 1
ATOM 2309 O O . PRO A 1 194 ? 32.910 11.604 71.035 1.00 21.27 172 PRO A O 1
ATOM 2320 N N . THR A 1 195 ? 31.303 12.212 69.562 1.00 17.07 173 THR A N 1
ATOM 2321 C CA . THR A 1 195 ? 32.221 12.726 68.555 1.00 14.69 173 THR A CA 1
ATOM 2322 C C . THR A 1 195 ? 31.643 14.004 67.942 1.00 21.58 173 THR A C 1
ATOM 2323 O O . THR A 1 195 ? 30.442 14.250 68.025 1.00 18.38 173 THR A O 1
ATOM 2334 N N . ARG A 1 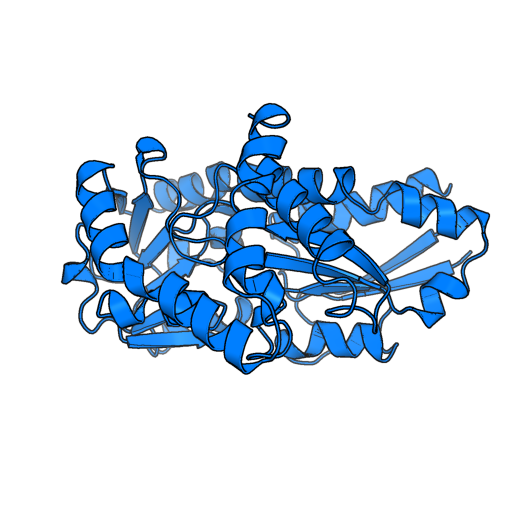196 ? 32.481 14.744 67.208 1.00 23.60 174 ARG A N 1
ATOM 2335 C CA . ARG A 1 196 ? 32.026 16.009 66.608 1.00 18.61 174 ARG A CA 1
ATOM 2336 C C . ARG A 1 196 ? 30.904 15.805 65.581 1.00 17.12 174 ARG A C 1
ATOM 2337 O O . ARG A 1 196 ? 30.039 16.671 65.434 1.00 17.97 174 ARG A O 1
ATOM 2358 N N . GLN A 1 197 ? 30.873 14.693 64.820 1.00 18.93 175 GLN A N 1
ATOM 2359 C CA . GLN A 1 197 ? 29.750 14.588 63.894 1.00 19.52 175 GLN A CA 1
ATOM 2360 C C . GLN A 1 197 ? 28.440 14.360 64.624 1.00 17.53 175 GLN A C 1
ATOM 2361 O O . GLN A 1 197 ? 27.400 14.800 64.158 1.00 17.36 175 GLN A O 1
ATOM 2375 N N . VAL A 1 198 ? 28.449 13.654 65.761 1.00 16.43 176 VAL A N 1
ATOM 2376 C CA . VAL A 1 198 ? 27.196 13.466 66.473 1.00 17.27 176 VAL A CA 1
ATOM 2377 C C . VAL A 1 198 ? 26.789 14.757 67.171 1.00 15.24 176 VAL A C 1
ATOM 2378 O O . VAL A 1 198 ? 25.601 15.103 67.211 1.00 16.49 176 VAL A O 1
ATOM 2391 N N . THR A 1 199 ? 27.762 15.508 67.710 1.00 15.49 177 THR A N 1
ATOM 2392 C CA . THR A 1 199 ? 27.406 16.779 68.363 1.00 13.17 177 THR A CA 1
ATOM 2393 C C . THR A 1 199 ? 26.958 17.809 67.342 1.00 13.95 177 THR A C 1
ATOM 2394 O O . THR A 1 199 ? 26.051 18.608 67.630 1.00 16.42 177 THR A O 1
ATOM 2405 N N . LYS A 1 200 ? 27.504 17.752 66.122 1.00 14.15 178 LYS A N 1
ATOM 2406 C CA . LYS A 1 200 ? 27.001 18.628 65.061 1.00 14.00 178 LYS A CA 1
ATOM 2407 C C . LYS A 1 200 ? 25.546 18.322 64.741 1.00 14.93 178 LYS A C 1
ATOM 2408 O O . LYS A 1 200 ? 24.726 19.242 64.572 1.00 17.02 178 LYS A O 1
ATOM 2427 N N A MET A 1 201 ? 25.199 17.036 64.683 0.32 15.48 179 MET A N 1
ATOM 2428 N N B MET A 1 201 ? 25.193 17.038 64.639 0.68 14.26 179 MET A N 1
ATOM 2429 C CA A MET A 1 201 ? 23.820 16.632 64.437 0.32 17.62 179 MET A CA 1
ATOM 2430 C CA B MET A 1 201 ? 23.794 16.685 64.433 0.68 16.58 179 MET A CA 1
ATOM 2431 C C A MET A 1 201 ? 22.910 17.048 65.584 0.32 17.21 179 MET A C 1
ATOM 2432 C C B MET A 1 201 ? 22.947 17.184 65.589 0.68 16.22 179 MET A C 1
ATOM 2433 O O A MET A 1 201 ? 21.762 17.449 65.357 0.32 19.95 179 MET A O 1
ATOM 2434 O O B MET A 1 201 ? 21.905 17.815 65.383 0.68 17.46 179 MET A O 1
ATOM 2461 N N . LEU A 1 202 ? 23.391 16.949 66.827 1.00 16.30 180 LEU A N 1
ATOM 2462 C CA . LEU A 1 202 ? 22.575 17.388 67.956 1.00 16.61 180 LEU A CA 1
ATOM 2463 C C . LEU A 1 202 ? 22.319 18.894 67.898 1.00 14.46 180 LEU A C 1
ATOM 2464 O O . LEU A 1 202 ? 21.226 19.361 68.241 1.00 17.54 180 LEU A O 1
ATOM 2481 N N . GLY A 1 203 ? 23.309 19.669 67.473 1.00 16.89 181 GLY A N 1
ATOM 2482 C CA . GLY A 1 203 ? 23.125 21.106 67.393 1.00 14.98 181 GLY A CA 1
ATOM 2483 C C . GLY A 1 203 ? 22.094 21.505 66.366 1.00 16.21 181 GLY A C 1
ATOM 2484 O O . GLY A 1 203 ? 21.312 22.436 66.580 1.00 18.03 181 GLY A O 1
ATOM 2488 N N . TYR A 1 204 ? 22.070 20.800 65.245 1.00 18.11 182 TYR A N 1
ATOM 2489 C CA . TYR A 1 204 ? 21.066 21.089 64.240 1.00 15.95 182 TYR A CA 1
ATOM 2490 C C . TYR A 1 204 ? 19.669 20.657 64.684 1.00 22.44 182 TYR A C 1
ATOM 2491 O O . TYR A 1 204 ? 18.681 21.170 64.162 1.00 22.51 182 TYR A O 1
ATOM 2509 N N . LEU A 1 205 ? 19.563 19.729 65.646 1.00 19.42 183 LEU A N 1
ATOM 2510 C CA . LEU A 1 205 ? 18.269 19.362 66.196 1.00 18.16 183 LEU A CA 1
ATOM 2511 C C . LEU A 1 205 ? 17.781 20.337 67.259 1.00 22.21 183 LEU A C 1
ATOM 2512 O O . LEU A 1 205 ? 16.622 20.247 67.689 1.00 28.29 183 LEU A O 1
ATOM 2528 N N . GLY A 1 206 ? 18.625 21.266 67.688 1.00 16.19 184 GLY A N 1
ATOM 2529 C CA . GLY A 1 206 ? 18.263 22.289 68.641 1.00 21.58 184 GLY A CA 1
ATOM 2530 C C . GLY A 1 206 ? 18.815 22.092 70.039 1.00 15.40 184 GLY A C 1
ATOM 2531 O O . GLY A 1 206 ? 18.639 22.989 70.884 1.00 17.94 184 GLY A O 1
ATOM 2535 N N . ALA A 1 207 ? 19.499 20.986 70.295 1.00 17.05 185 ALA A N 1
ATOM 2536 C CA . ALA A 1 207 ? 20.121 20.745 71.590 1.00 16.40 185 ALA A CA 1
ATOM 2537 C C . ALA A 1 207 ? 21.378 21.600 71.747 1.00 19.56 185 ALA A C 1
ATOM 2538 O O . ALA A 1 207 ? 21.951 22.090 70.772 1.00 19.96 185 ALA A O 1
ATOM 2545 N N . ILE A 1 208 ? 21.790 21.811 72.998 1.00 17.83 186 ILE A N 1
ATOM 2546 C CA . ILE A 1 208 ? 23.123 22.323 73.312 1.00 16.21 186 ILE A CA 1
ATOM 2547 C C . ILE A 1 208 ? 24.071 21.125 73.393 1.00 17.82 186 ILE A C 1
ATOM 2548 O O . ILE A 1 208 ? 23.988 20.348 74.366 1.00 17.54 186 ILE A O 1
ATOM 2564 N N . PRO A 1 209 ? 24.936 20.913 72.411 1.00 17.64 187 PRO A N 1
ATOM 2565 C CA . PRO A 1 209 ? 25.734 19.689 72.420 1.00 13.45 187 PRO A CA 1
ATOM 2566 C C . PRO A 1 209 ? 26.954 19.791 73.315 1.00 13.86 187 PRO A C 1
ATOM 2567 O O . PRO A 1 209 ? 27.601 20.832 73.431 1.00 19.06 187 PRO A O 1
ATOM 2578 N N . VAL A 1 210 ? 27.287 18.647 73.916 1.00 15.26 188 VAL A N 1
ATOM 2579 C CA . VAL A 1 210 ? 28.410 18.490 74.831 1.00 16.99 188 VAL A CA 1
ATOM 2580 C C . VAL A 1 210 ? 29.142 17.225 74.410 1.00 17.93 188 VAL A C 1
ATOM 2581 O O . VAL A 1 210 ? 28.564 16.142 74.431 1.00 18.91 188 VAL A O 1
ATOM 2594 N N . GLY A 1 211 ? 30.413 17.354 74.037 1.00 16.73 189 GLY A N 1
ATOM 2595 C CA . GLY A 1 211 ? 31.222 16.195 73.745 1.00 17.31 189 GLY A CA 1
ATOM 2596 C C . GLY A 1 211 ? 31.936 15.684 74.979 1.00 16.39 189 GLY A C 1
ATOM 2597 O O . GLY A 1 211 ? 32.558 16.452 75.709 1.00 22.95 189 GLY A O 1
ATOM 2601 N N . MET A 1 212 ? 31.891 14.360 75.178 1.00 16.93 190 MET A N 1
ATOM 2602 C CA . MET A 1 212 ? 32.698 13.756 76.240 1.00 19.31 190 MET A CA 1
ATOM 2603 C C . MET A 1 212 ? 32.730 12.252 76.034 1.00 14.50 190 MET A C 1
ATOM 2604 O O . MET A 1 212 ? 31.798 11.697 75.448 1.00 18.19 190 MET A O 1
ATOM 2618 N N . PRO A 1 213 ? 33.771 11.564 76.495 1.00 16.32 191 PRO A N 1
ATOM 2619 C CA . PRO A 1 213 ? 33.803 10.108 76.363 1.00 16.10 191 PRO A CA 1
ATOM 2620 C C . PRO A 1 213 ? 32.912 9.402 77.374 1.00 16.73 191 PRO A C 1
ATOM 2621 O O . PRO A 1 213 ? 32.477 9.957 78.384 1.00 19.43 191 PRO A O 1
ATOM 2632 N N . LEU A 1 214 ? 32.680 8.119 77.089 1.00 15.16 192 LEU A N 1
ATOM 2633 C CA . LEU A 1 214 ? 31.710 7.337 77.850 1.00 19.87 192 LEU A CA 1
ATOM 2634 C C . LEU A 1 214 ? 31.904 7.435 79.357 1.00 20.25 192 LEU A C 1
ATOM 2635 O O . LEU A 1 214 ? 30.912 7.693 80.050 1.00 19.34 192 LEU A O 1
ATOM 2651 N N . PRO A 1 215 ? 33.108 7.239 79.926 1.00 17.81 193 PRO A N 1
ATOM 2652 C CA . PRO A 1 215 ? 33.213 7.145 81.398 1.00 19.37 193 PRO A CA 1
ATOM 2653 C C . PRO A 1 215 ? 32.852 8.429 82.124 1.00 23.18 193 PRO A C 1
ATOM 2654 O O . PRO A 1 215 ? 32.563 8.364 83.327 1.00 22.12 193 PRO A O 1
ATOM 2665 N N . ALA A 1 216 ? 32.866 9.577 81.426 1.00 24.48 194 ALA A N 1
ATOM 2666 C CA . ALA A 1 216 ? 32.555 10.876 82.002 1.00 24.60 194 ALA A CA 1
ATOM 2667 C C . ALA A 1 216 ? 31.054 11.096 82.177 1.00 21.02 194 ALA A C 1
ATOM 2668 O O . ALA A 1 216 ? 30.654 12.079 82.802 1.00 23.27 194 ALA A O 1
ATOM 2675 N N . ILE A 1 217 ? 30.211 10.220 81.634 1.00 21.71 195 ILE A N 1
ATOM 2676 C CA . ILE A 1 217 ? 28.787 10.531 81.520 1.00 21.25 195 ILE A CA 1
ATOM 2677 C C . ILE A 1 217 ? 28.122 10.515 82.891 1.00 21.76 195 ILE A C 1
ATOM 2678 O O . ILE A 1 217 ? 27.352 11.437 83.194 1.00 22.90 195 ILE A O 1
ATOM 2694 N N . PRO A 1 218 ? 28.383 9.520 83.750 1.00 24.78 196 PRO A N 1
ATOM 2695 C CA . PRO A 1 218 ? 27.744 9.532 85.081 1.00 26.92 196 PRO A CA 1
ATOM 2696 C C . PRO A 1 218 ? 28.002 10.797 85.893 1.00 24.45 196 PRO A C 1
ATOM 2697 O O . PRO A 1 218 ? 27.058 11.372 86.458 1.00 35.09 196 PRO A O 1
ATOM 2708 N N . ASP A 1 219 ? 29.266 11.226 86.014 1.00 25.82 197 ASP A N 1
ATOM 2709 C CA . ASP A 1 219 ? 29.569 12.421 86.798 1.00 26.24 197 ASP A CA 1
ATOM 2710 C C . ASP A 1 219 ? 28.915 13.649 86.186 1.00 24.30 197 ASP A C 1
ATOM 2711 O O . ASP A 1 219 ? 28.520 14.567 86.907 1.00 30.30 197 ASP A O 1
ATOM 2720 N N . ALA A 1 220 ? 28.754 13.667 84.860 1.00 25.18 198 ALA A N 1
ATOM 2721 C CA . ALA A 1 220 ? 28.089 14.799 84.226 1.00 33.43 198 ALA A CA 1
ATOM 2722 C C . ALA A 1 220 ? 26.579 14.754 84.439 1.00 26.95 198 ALA A C 1
ATOM 2723 O O . ALA A 1 220 ? 25.953 15.790 84.709 1.00 29.61 198 ALA A O 1
ATOM 2730 N N . LEU A 1 221 ? 25.975 13.574 84.337 1.00 27.95 199 LEU A N 1
ATOM 2731 C CA . LEU A 1 221 ? 24.558 13.460 84.654 1.00 25.95 199 LEU A CA 1
ATOM 2732 C C . LEU A 1 221 ? 24.299 13.873 86.098 1.00 32.16 199 LEU A C 1
ATOM 2733 O O . LEU A 1 221 ? 23.334 14.591 86.386 1.00 30.13 199 LEU A O 1
ATOM 2749 N N . SER A 1 222 ? 25.175 13.472 87.018 1.00 25.97 200 SER A N 1
ATOM 2750 C CA . SER A 1 222 ? 24.890 13.700 88.430 1.00 28.09 200 SER A CA 1
ATOM 2751 C C . SER A 1 222 ? 25.119 15.145 88.834 1.00 30.04 200 SER A C 1
ATOM 2752 O O . SER A 1 222 ? 24.354 15.694 89.637 1.00 34.37 200 SER A O 1
ATOM 2760 N N . LYS A 1 223 ? 26.182 15.770 88.339 1.00 29.70 201 LYS A N 1
ATOM 2761 C CA . LYS A 1 223 ? 26.372 17.176 88.663 1.00 31.38 201 LYS A CA 1
ATOM 2762 C C . LYS A 1 223 ? 25.488 18.080 87.817 1.00 32.80 201 LYS A C 1
ATOM 2763 O O . LYS A 1 223 ? 25.398 19.272 88.118 1.00 41.62 201 LYS A O 1
ATOM 2782 N N . GLY A 1 224 ? 24.811 17.538 86.803 1.00 33.48 202 GLY A N 1
ATOM 2783 C CA . GLY A 1 224 ? 23.861 18.292 86.006 1.00 37.35 202 GLY A CA 1
ATOM 2784 C C . GLY A 1 224 ? 24.435 19.104 84.865 1.00 34.16 202 GLY A C 1
ATOM 2785 O O . GLY A 1 224 ? 23.759 20.015 84.382 1.00 38.18 202 GLY A O 1
ATOM 2789 N N . THR A 1 225 ? 25.657 18.813 84.400 1.00 27.32 203 THR A N 1
ATOM 2790 C CA . THR A 1 225 ? 26.150 19.543 83.239 1.00 26.34 203 THR A CA 1
ATOM 2791 C C . THR A 1 225 ? 25.556 19.024 81.944 1.00 22.61 203 THR A C 1
ATOM 2792 O O . THR A 1 225 ? 25.750 19.651 80.892 1.00 31.22 203 THR A O 1
ATOM 2803 N N . ILE A 1 226 ? 24.857 17.886 81.980 1.00 27.16 204 ILE A N 1
ATOM 2804 C CA . ILE A 1 226 ? 24.070 17.424 80.844 1.00 22.84 204 ILE A CA 1
ATOM 2805 C C . ILE A 1 226 ? 22.700 16.971 81.326 1.00 24.19 204 ILE A C 1
ATOM 2806 O O . ILE A 1 226 ? 22.541 16.476 82.448 1.00 25.77 204 ILE A O 1
ATOM 2822 N N . ASP A 1 227 ? 21.705 17.150 80.444 1.00 21.17 205 ASP A N 1
ATOM 2823 C CA . ASP A 1 227 ? 20.332 16.711 80.628 1.00 19.16 205 ASP A CA 1
ATOM 2824 C C . ASP A 1 227 ? 20.100 15.290 80.109 1.00 24.63 205 ASP A C 1
ATOM 2825 O O . ASP A 1 227 ? 19.098 14.663 80.445 1.00 24.78 205 ASP A O 1
ATOM 2834 N N . GLY A 1 228 ? 20.985 14.796 79.268 1.00 19.49 206 GLY A N 1
ATOM 2835 C CA . GLY A 1 228 ? 20.761 13.532 78.598 1.00 16.90 206 GLY A CA 1
ATOM 2836 C C . GLY A 1 228 ? 21.972 13.201 77.768 1.00 20.10 206 GLY A C 1
ATOM 2837 O O . GLY A 1 228 ? 22.929 13.987 77.680 1.00 18.62 206 GLY A O 1
ATOM 2841 N N . ALA A 1 229 ? 21.923 12.011 77.166 1.00 20.55 207 ALA A N 1
ATOM 2842 C CA . ALA A 1 229 ? 23.056 11.480 76.424 1.00 17.21 207 ALA A CA 1
ATOM 2843 C C . ALA A 1 229 ? 22.561 10.650 75.258 1.00 21.35 207 ALA A C 1
ATOM 2844 O O . ALA A 1 229 ? 21.553 9.944 75.360 1.00 19.71 207 ALA A O 1
ATOM 2851 N N . ALA A 1 230 ? 23.324 10.702 74.176 1.00 14.93 208 ALA A N 1
ATOM 2852 C CA . ALA A 1 230 ? 23.143 9.801 73.052 1.00 16.72 208 ALA A CA 1
ATOM 2853 C C . ALA A 1 230 ? 24.058 8.599 73.279 1.00 16.54 208 ALA A C 1
ATOM 2854 O O . ALA A 1 230 ? 25.265 8.766 73.416 1.00 15.54 208 ALA A O 1
ATOM 2861 N N . LEU A 1 231 ? 23.477 7.401 73.357 1.00 16.38 209 LEU A N 1
ATOM 2862 C CA . LEU A 1 231 ? 24.212 6.146 73.520 1.00 14.26 209 LEU A CA 1
ATOM 2863 C C . LEU A 1 231 ? 23.418 5.052 72.833 1.00 14.80 209 LEU A C 1
ATOM 2864 O O . LEU A 1 231 ? 22.184 5.092 72.863 1.00 17.83 209 LEU A O 1
ATOM 2880 N N . PRO A 1 232 ? 24.072 4.002 72.335 1.00 14.28 210 PRO A N 1
ATOM 2881 C CA . PRO A 1 232 ? 23.319 2.787 72.005 1.00 19.68 210 PRO A CA 1
ATOM 2882 C C . PRO A 1 232 ? 22.881 2.074 73.284 1.00 16.35 210 PRO A C 1
ATOM 2883 O O . PRO A 1 232 ? 23.427 2.294 74.366 1.00 19.83 210 PRO A O 1
ATOM 2894 N N . TRP A 1 233 ? 21.919 1.157 73.126 1.00 16.31 211 TRP A N 1
ATOM 2895 C CA . TRP A 1 233 ? 21.350 0.446 74.262 1.00 17.66 211 TRP A CA 1
ATOM 2896 C C . TRP A 1 233 ? 22.378 -0.410 74.979 1.00 21.75 211 TRP A C 1
ATOM 2897 O O . TRP A 1 233 ? 22.327 -0.538 76.209 1.00 20.50 211 TRP A O 1
ATOM 2918 N N . GLU A 1 234 ? 23.317 -1.007 74.236 1.00 19.08 212 GLU A N 1
ATOM 2919 C CA . GLU A 1 234 ? 24.114 -2.081 74.803 1.00 19.61 212 GLU A CA 1
ATOM 2920 C C . GLU A 1 234 ? 25.000 -1.586 75.952 1.00 18.42 212 GLU A C 1
ATOM 2921 O O . GLU A 1 234 ? 25.260 -2.349 76.899 1.00 20.33 212 GLU A O 1
ATOM 2933 N N . VAL A 1 235 ? 25.449 -0.325 75.890 1.00 17.49 213 VAL A N 1
ATOM 2934 C CA . VAL A 1 235 ? 26.425 0.188 76.853 1.00 21.42 213 VAL A CA 1
ATOM 2935 C C . VAL A 1 235 ? 25.758 0.763 78.080 1.00 27.47 213 VAL A C 1
ATOM 2936 O O . VAL A 1 235 ? 26.436 0.976 79.096 1.00 21.39 213 VAL A O 1
ATOM 2949 N N . VAL A 1 236 ? 24.448 0.967 78.033 1.00 19.88 214 VAL A N 1
ATOM 2950 C CA . VAL A 1 236 ? 23.773 1.762 79.060 1.00 25.24 214 VAL A CA 1
ATOM 2951 C C . VAL A 1 236 ? 23.980 1.168 80.448 1.00 26.39 214 VAL A C 1
ATOM 2952 O O . VAL A 1 236 ? 24.307 1.923 81.382 1.00 25.22 214 VAL A O 1
ATOM 2965 N N . PRO A 1 237 ? 23.789 -0.132 80.669 1.00 28.35 215 PRO A N 1
ATOM 2966 C CA . PRO A 1 237 ? 23.956 -0.651 82.031 1.00 24.90 215 PRO A CA 1
ATOM 2967 C C . PRO A 1 237 ? 25.378 -0.575 82.556 1.00 28.78 215 PRO A C 1
ATOM 2968 O O . PRO A 1 237 ? 25.554 -0.564 83.779 1.00 28.87 215 PRO A O 1
ATOM 2979 N N . SER A 1 238 ? 26.397 -0.544 81.694 1.00 26.22 216 SER A N 1
ATOM 2980 C CA . SER A 1 238 ? 27.774 -0.533 82.173 1.00 31.11 216 SER A CA 1
ATOM 2981 C C . SER A 1 238 ? 28.116 0.775 82.866 1.00 29.53 216 SER A C 1
ATOM 2982 O O . SER A 1 238 ? 29.036 0.790 83.690 1.00 29.95 216 SER A O 1
ATOM 2990 N N . VAL A 1 239 ? 27.402 1.854 82.538 1.00 22.51 217 VAL A N 1
ATOM 2991 C CA . VAL A 1 239 ? 27.556 3.159 83.176 1.00 28.60 217 VAL A CA 1
ATOM 2992 C C . VAL A 1 239 ? 26.333 3.523 84.003 1.00 33.27 217 VAL A C 1
ATOM 2993 O O . VAL A 1 239 ? 26.174 4.683 84.398 1.00 37.44 217 VAL A O 1
ATOM 3006 N N . LYS A 1 240 ? 25.465 2.551 84.272 1.00 27.03 218 LYS A N 1
ATOM 3007 C CA . LYS A 1 240 ? 24.302 2.720 85.134 1.00 31.74 218 LYS A CA 1
ATOM 3008 C C . LYS A 1 240 ? 23.471 3.913 84.676 1.00 33.08 218 LYS A C 1
ATOM 3009 O O . LYS A 1 240 ? 22.918 4.666 85.475 1.00 34.93 218 LYS A O 1
ATOM 3028 N N . VAL A 1 241 ? 23.377 4.088 83.354 1.00 36.51 219 VAL A N 1
ATOM 3029 C CA . VAL A 1 241 ? 22.612 5.220 82.826 1.00 35.24 219 VAL A CA 1
ATOM 3030 C C .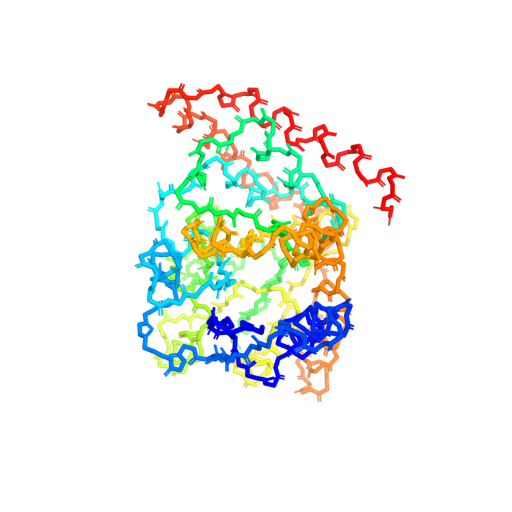 VAL A 1 241 ? 21.111 4.988 82.958 1.00 37.11 219 VAL A C 1
ATOM 3031 O O . VAL A 1 241 ? 20.342 5.958 83.051 1.00 32.95 219 VAL A O 1
ATOM 3044 N N . HIS A 1 242 ? 20.666 3.734 83.024 1.00 34.11 220 HIS A N 1
ATOM 3045 C CA . HIS A 1 242 ? 19.257 3.482 83.296 1.00 41.97 220 HIS A CA 1
ATOM 3046 C C . HIS A 1 242 ? 18.876 3.877 84.718 1.00 44.88 220 HIS A C 1
ATOM 3047 O O . HIS A 1 242 ? 17.685 4.034 85.004 1.00 43.18 220 HIS A O 1
ATOM 3061 N N . GLU A 1 243 ? 19.851 4.025 85.614 1.00 32.94 221 GLU A N 1
ATOM 3062 C CA . GLU A 1 243 ? 19.556 4.506 86.958 1.00 35.45 221 GLU A CA 1
ATOM 3063 C C . GLU A 1 243 ? 19.606 6.022 87.051 1.00 38.81 221 GLU A C 1
ATOM 3064 O O . GLU A 1 243 ? 18.999 6.594 87.966 1.00 41.42 221 GLU A O 1
ATOM 3076 N N . LEU A 1 244 ? 20.292 6.676 86.109 1.00 32.60 222 LEU A N 1
ATOM 3077 C CA . LEU A 1 244 ? 20.492 8.122 86.124 1.00 32.56 222 LEU A CA 1
ATOM 3078 C C . LEU A 1 244 ? 19.570 8.871 85.167 1.00 36.22 222 LEU A C 1
ATOM 3079 O O . LEU A 1 244 ? 19.585 10.110 85.165 1.00 30.44 222 LEU A O 1
ATOM 3095 N N . THR A 1 245 ? 18.787 8.163 84.352 1.00 31.54 223 THR A N 1
ATOM 3096 C CA . THR A 1 245 ? 17.864 8.773 83.396 1.00 30.73 223 THR A CA 1
ATOM 3097 C C . THR A 1 245 ? 16.544 8.019 83.482 1.00 37.32 223 THR A C 1
ATOM 3098 O O . THR A 1 245 ? 16.492 6.890 83.970 1.00 46.93 223 THR A O 1
ATOM 3109 N N . ARG A 1 246 ? 15.460 8.666 83.042 1.00 28.52 224 ARG A N 1
ATOM 3110 C CA . ARG A 1 246 ? 14.122 8.095 83.168 1.00 33.40 224 ARG A CA 1
ATOM 3111 C C . ARG A 1 246 ? 13.445 7.835 81.838 1.00 31.69 224 ARG A C 1
ATOM 3112 O O . ARG A 1 246 ? 12.469 7.075 81.803 1.00 31.46 224 ARG A O 1
ATOM 3133 N N . PHE A 1 247 ? 13.886 8.490 80.771 1.00 26.65 225 PHE A N 1
ATOM 3134 C CA . PHE A 1 247 ? 13.205 8.472 79.491 1.00 26.43 225 PHE A CA 1
ATOM 3135 C C . PHE A 1 247 ? 14.185 8.013 78.424 1.00 23.48 225 PHE A C 1
ATOM 3136 O O . PHE A 1 247 ? 15.353 8.411 78.430 1.00 21.23 225 PHE A O 1
ATOM 3153 N N . HIS A 1 248 ? 13.709 7.158 77.522 1.00 24.12 226 HIS A N 1
ATOM 3154 C CA . HIS A 1 248 ? 14.535 6.641 76.443 1.00 22.31 226 HIS A CA 1
ATOM 3155 C C . HIS A 1 248 ? 13.737 6.690 75.153 1.00 20.89 226 HIS A C 1
ATOM 3156 O O . HIS A 1 248 ? 12.618 6.171 75.099 1.00 23.95 226 HIS A O 1
ATOM 3170 N N . SER A 1 249 ? 14.298 7.311 74.125 1.00 21.45 227 SER A N 1
ATOM 3171 C CA . SER A 1 249 ? 13.669 7.357 72.814 1.00 19.43 227 SER A CA 1
ATOM 3172 C C . SER A 1 249 ? 14.591 6.678 71.809 1.00 20.59 227 SER A C 1
ATOM 3173 O O . SER A 1 249 ? 15.683 7.175 71.525 1.00 20.72 227 SER A O 1
ATOM 3181 N N . GLU A 1 250 ? 14.148 5.536 71.291 1.00 23.11 228 GLU A N 1
ATOM 3182 C CA . GLU A 1 250 ? 14.803 4.849 70.196 1.00 24.00 228 GLU A CA 1
ATOM 3183 C C . GLU A 1 250 ? 14.070 5.173 68.894 1.00 22.84 228 GLU A C 1
ATOM 3184 O O . GLU A 1 250 ? 13.014 5.800 68.886 1.00 27.95 228 GLU A O 1
ATOM 3196 N N . PHE A 1 251 ? 14.673 4.777 67.778 1.00 22.47 229 PHE A N 1
ATOM 3197 C CA . PHE A 1 251 ? 14.083 4.959 66.459 1.00 21.33 229 PHE A CA 1
ATOM 3198 C C . PHE A 1 251 ? 13.584 3.621 65.938 1.00 26.96 229 PHE A C 1
ATOM 3199 O O . PHE A 1 251 ? 14.334 2.641 65.936 1.00 24.98 229 PHE A O 1
ATOM 3216 N N . ASP A 1 252 ? 12.326 3.573 65.522 1.00 23.00 230 ASP A N 1
ATOM 3217 C CA . ASP A 1 252 ? 11.830 2.354 64.896 1.00 32.44 230 ASP A CA 1
ATOM 3218 C C . ASP A 1 252 ? 12.741 2.002 63.719 1.00 25.58 230 ASP A C 1
ATOM 3219 O O . ASP A 1 252 ? 13.090 2.887 62.922 1.00 29.22 230 ASP A O 1
ATOM 3228 N N . PRO A 1 253 ? 13.143 0.736 63.566 1.00 29.97 231 PRO A N 1
ATOM 3229 C CA . PRO A 1 253 ? 14.053 0.380 62.464 1.00 32.49 231 PRO A CA 1
ATOM 3230 C C . PRO A 1 253 ? 13.577 0.821 61.092 1.00 32.53 231 PRO A C 1
ATOM 3231 O O . PRO A 1 253 ? 14.409 1.103 60.220 1.00 30.16 231 PRO A O 1
ATOM 3242 N N . ALA A 1 254 ? 12.263 0.854 60.862 1.00 29.19 232 ALA A N 1
ATOM 3243 C CA . ALA A 1 254 ? 11.720 1.302 59.581 1.00 29.15 232 ALA A CA 1
ATOM 3244 C C . ALA A 1 254 ? 12.216 2.684 59.191 1.00 32.00 232 ALA A C 1
ATOM 3245 O O . ALA A 1 254 ? 12.243 3.016 58.000 1.00 36.23 232 ALA A O 1
ATOM 3252 N N . GLY A 1 255 ? 12.566 3.515 60.167 1.00 30.87 233 GLY A N 1
ATOM 3253 C CA . GLY A 1 255 ? 13.037 4.860 59.910 1.00 27.89 233 GLY A CA 1
ATOM 3254 C C . GLY A 1 255 ? 14.533 4.992 59.795 1.00 36.28 233 GLY A C 1
ATOM 3255 O O . GLY A 1 255 ? 15.039 6.095 59.549 1.00 35.98 233 GLY A O 1
ATOM 3259 N N . GLY A 1 256 ? 15.269 3.903 59.965 1.00 26.72 234 GLY A N 1
ATOM 3260 C CA . GLY A 1 256 ? 16.718 3.979 59.973 1.00 27.02 234 GLY A CA 1
ATOM 3261 C C . GLY A 1 256 ? 17.286 4.227 61.353 1.00 24.20 234 GLY A C 1
ATOM 3262 O O . GLY A 1 256 ? 16.609 4.167 62.380 1.00 24.16 234 GLY A O 1
ATOM 3266 N N . ALA A 1 257 ? 18.595 4.469 61.360 1.00 20.16 235 ALA A N 1
ATOM 3267 C CA . ALA A 1 257 ? 19.359 4.671 62.578 1.00 20.58 235 ALA A CA 1
ATOM 3268 C C . ALA A 1 257 ? 19.859 6.100 62.579 1.00 20.72 235 ALA A C 1
ATOM 3269 O O . ALA A 1 257 ? 20.590 6.503 61.672 1.00 16.26 235 ALA A O 1
ATOM 3276 N N . LEU A 1 258 ? 19.511 6.852 63.611 1.00 15.70 236 LEU A N 1
ATOM 3277 C CA . LEU A 1 258 ? 19.893 8.252 63.636 1.00 16.47 236 LEU A CA 1
ATOM 3278 C C . LEU A 1 258 ? 21.407 8.411 63.511 1.00 13.82 236 LEU A C 1
ATOM 3279 O O . LEU A 1 258 ? 21.888 9.228 62.720 1.00 18.22 236 LEU A O 1
ATOM 3295 N N . TYR A 1 259 ? 22.181 7.665 64.305 1.00 12.83 237 TYR A N 1
ATOM 3296 C CA . TYR A 1 259 ? 23.636 7.716 64.188 1.00 12.40 237 TYR A CA 1
ATOM 3297 C C . TYR A 1 259 ? 24.232 6.418 64.728 1.00 15.67 237 TYR A C 1
ATOM 3298 O O . TYR A 1 259 ? 23.584 5.649 65.437 1.00 16.33 237 TYR A O 1
ATOM 3316 N N . THR A 1 260 ? 25.497 6.211 64.390 1.00 14.91 238 THR A N 1
ATOM 3317 C CA . THR A 1 260 ? 26.362 5.281 65.104 1.00 14.93 238 THR A CA 1
ATOM 3318 C C . THR A 1 260 ? 27.742 5.916 65.232 1.00 15.54 238 THR A C 1
ATOM 3319 O O . THR A 1 260 ? 28.061 6.924 64.587 1.00 13.79 238 THR A O 1
ATOM 3330 N N . ALA A 1 261 ? 28.554 5.348 66.113 1.00 16.35 239 ALA A N 1
ATOM 3331 C CA . ALA A 1 261 ? 29.932 5.779 66.282 1.00 17.55 239 ALA A CA 1
ATOM 3332 C C . ALA A 1 261 ? 30.866 4.678 65.802 1.00 13.83 239 ALA A C 1
ATOM 3333 O O . ALA A 1 261 ? 30.523 3.505 65.832 1.00 16.17 239 ALA A O 1
ATOM 3340 N N . THR A 1 262 ? 32.046 5.079 65.343 1.00 12.73 240 THR A N 1
ATOM 3341 C CA . THR A 1 262 ? 33.059 4.160 64.871 1.00 13.48 240 THR A CA 1
ATOM 3342 C C . THR A 1 262 ? 34.071 3.860 65.955 1.00 14.66 240 THR A C 1
ATOM 3343 O O . THR A 1 262 ? 34.362 4.687 66.817 1.00 13.45 240 THR A O 1
ATOM 3354 N N . PHE A 1 263 ? 34.615 2.656 65.878 1.00 11.44 241 PHE A N 1
ATOM 3355 C CA . PHE A 1 263 ? 35.626 2.172 66.794 1.00 14.20 241 PHE A CA 1
ATOM 3356 C C . PHE A 1 263 ? 36.764 1.578 65.990 1.00 15.31 241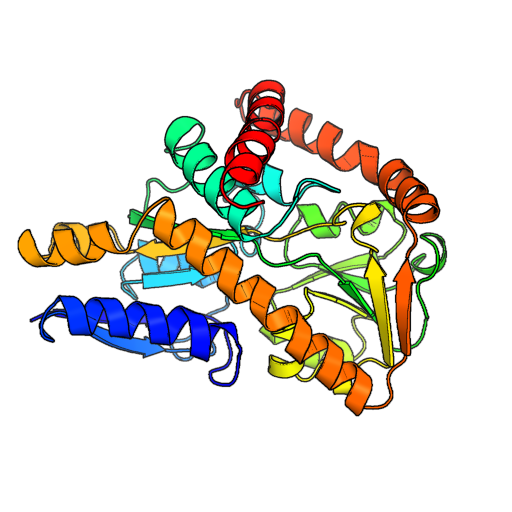 PHE A C 1
ATOM 3357 O O . PHE A 1 263 ? 36.538 0.998 64.921 1.00 14.94 241 PHE A O 1
ATOM 3374 N N . VAL A 1 264 ? 37.968 1.698 66.533 1.00 14.64 242 VAL A N 1
ATOM 3375 C CA . VAL A 1 264 ? 39.159 1.089 65.956 1.00 11.59 242 VAL A CA 1
ATOM 3376 C C . VAL A 1 264 ? 39.836 0.203 66.996 1.00 16.76 242 VAL A C 1
ATOM 3377 O O . VAL A 1 264 ? 39.972 0.579 68.169 1.00 14.64 242 VAL A O 1
ATOM 3390 N N . LEU A 1 265 ? 40.257 -0.999 66.548 1.00 14.76 243 LEU A N 1
ATOM 3391 C CA . LEU A 1 265 ? 41.101 -1.901 67.310 1.00 14.56 243 LEU A CA 1
ATOM 3392 C C . LEU A 1 265 ? 42.461 -1.779 66.647 1.00 14.83 243 LEU A C 1
ATOM 3393 O O . LEU A 1 265 ? 42.638 -2.245 65.512 1.00 14.23 243 LEU A O 1
ATOM 3409 N N . ALA A 1 266 ? 43.384 -1.104 67.315 1.00 14.51 244 ALA A N 1
ATOM 3410 C CA . ALA A 1 266 ? 44.670 -0.745 66.738 1.00 17.99 244 ALA A CA 1
ATOM 3411 C C . ALA A 1 266 ? 45.849 -1.316 67.532 1.00 21.90 244 ALA A C 1
ATOM 3412 O O . ALA A 1 266 ? 45.845 -1.309 68.773 1.00 17.53 244 ALA A O 1
ATOM 3419 N N . MET A 1 267 ? 46.892 -1.742 66.810 1.00 19.59 245 MET A N 1
ATOM 3420 C CA . MET A 1 267 ? 48.097 -2.329 67.391 1.00 21.05 245 MET A CA 1
ATOM 3421 C C . MET A 1 267 ? 49.324 -1.493 67.066 1.00 18.30 245 MET A C 1
ATOM 3422 O O . MET A 1 267 ? 49.432 -0.922 65.976 1.00 22.26 245 MET A O 1
ATOM 3436 N N . ASN A 1 268 ? 50.250 -1.411 68.023 1.00 17.47 246 ASN A N 1
ATOM 3437 C CA . ASN A 1 268 ? 51.559 -0.828 67.770 1.00 18.89 246 ASN A CA 1
ATOM 3438 C C . ASN A 1 268 ? 52.253 -1.520 66.596 1.00 19.63 246 ASN A C 1
ATOM 3439 O O . ASN A 1 268 ? 52.396 -2.743 66.580 1.00 22.78 246 ASN A O 1
ATOM 3450 N N . LYS A 1 269 ? 52.737 -0.732 65.633 1.00 24.39 247 LYS A N 1
ATOM 3451 C CA . LYS A 1 269 ? 53.352 -1.297 64.430 1.00 29.67 247 LYS A CA 1
ATOM 3452 C C . LYS A 1 269 ? 54.650 -2.039 64.746 1.00 26.35 247 LYS A C 1
ATOM 3453 O O . LYS A 1 269 ? 54.895 -3.128 64.212 1.00 28.96 247 LYS A O 1
ATOM 3472 N N . ALA A 1 270 ? 55.502 -1.466 65.593 1.00 23.97 248 ALA A N 1
ATOM 3473 C CA . ALA A 1 270 ? 56.743 -2.142 65.958 1.00 25.04 248 ALA A CA 1
ATOM 3474 C C . ALA A 1 270 ? 56.465 -3.503 66.599 1.00 27.20 248 ALA A C 1
ATOM 3475 O O . ALA A 1 270 ? 57.129 -4.502 66.288 1.00 30.75 248 ALA A O 1
ATOM 3482 N N . SER A 1 271 ? 55.478 -3.554 67.492 1.00 26.46 249 SER A N 1
ATOM 3483 C CA . SER A 1 271 ? 55.153 -4.781 68.205 1.00 30.31 249 SER A CA 1
ATOM 3484 C C . SER A 1 271 ? 54.651 -5.853 67.246 1.00 27.85 249 SER A C 1
ATOM 3485 O O . SER A 1 271 ? 55.009 -7.034 67.363 1.00 31.00 249 SER A O 1
ATOM 3493 N N . TYR A 1 272 ? 53.848 -5.448 66.271 1.00 22.52 250 TYR A N 1
ATOM 3494 C CA . TYR A 1 272 ? 53.295 -6.380 65.297 1.00 23.14 250 TYR A CA 1
ATOM 3495 C C . TYR A 1 272 ? 54.376 -6.922 64.372 1.00 26.77 250 TYR A C 1
ATOM 3496 O O . TYR A 1 272 ? 54.446 -8.131 64.124 1.00 26.52 250 TYR A O 1
ATOM 3514 N N . GLN A 1 273 ? 55.238 -6.042 63.861 1.00 22.31 251 GLN A N 1
ATOM 3515 C CA . GLN A 1 273 ? 56.342 -6.485 63.010 1.00 30.59 251 GLN A CA 1
ATOM 3516 C C . GLN A 1 273 ? 57.327 -7.359 63.773 1.00 34.04 251 GLN A C 1
ATOM 3517 O O . GLN A 1 273 ? 57.991 -8.210 63.170 1.00 35.83 251 GLN A O 1
ATOM 3531 N N . ALA A 1 274 ? 57.417 -7.194 65.097 1.00 29.61 252 ALA A N 1
ATOM 3532 C CA . ALA A 1 274 ? 58.322 -7.978 65.918 1.00 30.30 252 ALA A CA 1
ATOM 3533 C C . ALA A 1 274 ? 57.814 -9.383 66.247 1.00 31.96 252 ALA A C 1
ATOM 3534 O O . ALA A 1 274 ? 58.578 -10.176 66.815 1.00 38.93 252 ALA A O 1
ATOM 3541 N N . LEU A 1 275 ? 56.568 -9.710 65.931 1.00 31.84 253 LEU A N 1
ATOM 3542 C CA . LEU A 1 275 ? 56.046 -11.034 66.224 1.00 31.05 253 LEU A CA 1
ATOM 3543 C C . LEU A 1 275 ? 56.740 -12.058 65.329 1.00 27.95 253 LEU A C 1
ATOM 3544 O O . LEU A 1 275 ? 57.166 -11.732 64.212 1.00 31.23 253 LEU A O 1
ATOM 3560 N N . PRO A 1 276 ? 56.900 -13.292 65.797 1.00 32.44 254 PRO A N 1
ATOM 3561 C CA . PRO A 1 276 ? 57.259 -14.355 64.879 1.00 31.28 254 PRO A CA 1
ATOM 3562 C C . PRO A 1 276 ? 56.245 -14.421 63.758 1.00 30.78 254 PRO A C 1
ATOM 3563 O O . PRO A 1 276 ? 55.044 -14.156 63.965 1.00 30.54 254 PRO A O 1
ATOM 3574 N N . PRO A 1 277 ? 56.673 -14.767 62.549 1.00 33.11 255 PRO A N 1
ATOM 3575 C CA . PRO A 1 277 ? 55.686 -14.905 61.472 1.00 28.18 255 PRO A CA 1
ATOM 3576 C C . PRO A 1 277 ? 54.497 -15.775 61.859 1.00 32.48 255 PRO A C 1
ATOM 3577 O O . PRO A 1 277 ? 53.363 -15.453 61.488 1.00 29.27 255 PRO A O 1
ATOM 3588 N N . ASP A 1 278 ? 54.712 -16.869 62.595 1.00 30.48 256 ASP A N 1
ATOM 3589 C CA . ASP A 1 278 ? 53.595 -17.766 62.884 1.00 28.51 256 ASP A CA 1
ATOM 3590 C C . ASP A 1 278 ? 52.559 -17.096 63.786 1.00 30.97 256 ASP A C 1
ATOM 3591 O O . ASP A 1 278 ? 51.347 -17.274 63.600 1.00 30.48 256 ASP A O 1
ATOM 3599 N N . LEU A 1 279 ? 53.010 -16.294 64.757 1.00 32.84 257 LEU A N 1
ATOM 3600 C CA . LEU A 1 279 ? 52.083 -15.594 65.638 1.00 28.51 257 LEU A CA 1
ATOM 3601 C C . LEU A 1 279 ? 51.468 -14.373 64.967 1.00 26.12 257 LEU A C 1
ATOM 3602 O O . LEU A 1 279 ? 50.293 -14.078 65.194 1.00 25.87 257 LEU A O 1
ATOM 3618 N N . ARG A 1 280 ? 52.225 -13.688 64.112 1.00 24.88 258 ARG A N 1
ATOM 3619 C CA . ARG A 1 280 ? 51.638 -12.641 63.293 1.00 24.22 258 ARG A CA 1
ATOM 3620 C C . ARG A 1 280 ? 50.486 -13.197 62.464 1.00 30.60 258 ARG A C 1
ATOM 3621 O O . ARG A 1 280 ? 49.441 -12.555 62.335 1.00 24.02 258 ARG A O 1
ATOM 3642 N N . LYS A 1 281 ? 50.635 -14.411 61.927 1.00 27.92 259 LYS A N 1
ATOM 3643 C CA . LYS A 1 281 ? 49.548 -14.984 61.135 1.00 26.98 259 LYS A CA 1
ATOM 3644 C C . LYS A 1 281 ? 48.293 -15.176 61.977 1.00 26.50 259 LYS A C 1
ATOM 3645 O O . LYS A 1 281 ? 47.176 -14.955 61.497 1.00 24.62 259 LYS A O 1
ATOM 3664 N N . ILE A 1 282 ? 48.458 -15.569 63.243 1.00 24.11 260 ILE A N 1
ATOM 3665 C CA . ILE A 1 282 ? 47.313 -15.715 64.141 1.00 26.26 260 ILE A CA 1
ATOM 3666 C C . ILE A 1 282 ? 46.639 -14.370 64.345 1.00 22.76 260 ILE A C 1
ATOM 3667 O O . ILE A 1 282 ? 45.408 -14.250 64.298 1.00 20.15 260 ILE A O 1
ATOM 3683 N N . ILE A 1 283 ? 47.433 -13.333 64.598 1.00 23.59 261 ILE A N 1
ATOM 3684 C CA . ILE A 1 283 ? 46.871 -11.989 64.697 1.00 21.46 261 ILE A CA 1
ATOM 3685 C C . ILE A 1 283 ? 46.121 -11.633 63.411 1.00 21.63 261 ILE A C 1
ATOM 3686 O O . ILE A 1 283 ? 44.985 -11.136 63.455 1.00 21.74 261 ILE A O 1
ATOM 3702 N N . ASP A 1 284 ? 46.740 -11.890 62.244 1.00 21.87 262 ASP A N 1
ATOM 3703 C CA . ASP A 1 284 ? 46.100 -11.557 60.964 1.00 20.01 262 ASP A CA 1
ATOM 3704 C C . ASP A 1 284 ? 44.787 -12.318 60.775 1.00 20.82 262 ASP A C 1
ATOM 3705 O O . ASP A 1 284 ? 43.806 -11.767 60.253 1.00 21.73 262 ASP A O 1
ATOM 3714 N N . ASN A 1 285 ? 44.752 -13.584 61.189 1.00 22.85 263 ASN A N 1
ATOM 3715 C CA . ASN A 1 285 ? 43.542 -14.394 61.090 1.00 20.31 263 ASN A CA 1
ATOM 3716 C C . ASN A 1 285 ? 42.400 -13.811 61.917 1.00 23.65 263 ASN A C 1
ATOM 3717 O O . ASN A 1 285 ? 41.222 -14.098 61.655 1.00 22.80 263 ASN A O 1
ATOM 3728 N N . ASN A 1 286 ? 42.733 -13.013 62.921 1.00 22.69 264 ASN A N 1
ATOM 3729 C CA . ASN A 1 286 ? 41.775 -12.388 63.813 1.00 19.64 264 ASN A CA 1
ATOM 3730 C C . ASN A 1 286 ? 41.742 -10.883 63.599 1.00 19.21 264 ASN A C 1
ATOM 3731 O O . ASN A 1 286 ? 41.470 -10.120 64.522 1.00 20.55 264 ASN A O 1
ATOM 3742 N N . SER A 1 287 ? 42.028 -10.469 62.373 1.00 19.86 265 SER A N 1
ATOM 3743 C CA . SER A 1 287 ? 41.951 -9.090 61.927 1.00 17.94 265 SER A CA 1
ATOM 3744 C C . SER A 1 287 ? 41.170 -9.053 60.630 1.00 18.21 265 SER A C 1
ATOM 3745 O O . SER A 1 287 ? 41.038 -10.057 59.926 1.00 20.01 265 SER A O 1
ATOM 3753 N N . GLY A 1 288 ? 40.657 -7.873 60.315 1.00 19.74 266 GLY A N 1
ATOM 3754 C CA . GLY A 1 288 ? 40.148 -7.616 58.978 1.00 15.72 266 GLY A CA 1
ATOM 3755 C C . GLY A 1 288 ? 38.644 -7.602 58.872 1.00 18.35 266 GLY A C 1
ATOM 3756 O O . GLY A 1 288 ? 37.930 -7.293 59.822 1.00 17.75 266 GLY A O 1
ATOM 3760 N N . LEU A 1 289 ? 38.159 -7.952 57.688 1.00 18.23 267 LEU A N 1
ATOM 3761 C CA . LEU A 1 289 ? 36.735 -7.839 57.388 1.00 14.83 267 LEU A CA 1
ATOM 3762 C C . LEU A 1 289 ? 35.879 -8.677 58.331 1.00 14.62 267 LEU A C 1
ATOM 3763 O O . LEU A 1 289 ? 34.872 -8.199 58.871 1.00 17.65 267 LEU A O 1
ATOM 3779 N N . GLN A 1 290 ? 36.199 -9.965 58.458 1.00 17.80 268 GLN A N 1
ATOM 3780 C CA . GLN A 1 290 ? 35.331 -10.842 59.245 1.00 21.62 268 GLN A CA 1
ATOM 3781 C C . GLN A 1 290 ? 35.321 -10.434 60.707 1.00 18.65 268 GLN A C 1
ATOM 3782 O O . GLN A 1 290 ? 34.260 -10.379 61.341 1.00 20.76 268 GLN A O 1
ATOM 3796 N N . THR A 1 291 ? 36.489 -10.131 61.260 1.00 17.62 269 THR A N 1
ATOM 3797 C CA . THR A 1 291 ? 36.558 -9.694 62.650 1.00 17.10 269 THR A CA 1
ATOM 3798 C C . THR A 1 291 ? 35.801 -8.383 62.854 1.00 18.30 269 THR A C 1
ATOM 3799 O O . THR A 1 291 ? 35.116 -8.206 63.873 1.00 14.43 269 THR A O 1
ATOM 3810 N N . SER A 1 292 ? 35.914 -7.458 61.897 1.00 15.77 270 SER A N 1
ATOM 3811 C CA . SER A 1 292 ? 35.163 -6.207 61.968 1.00 14.37 270 SER A CA 1
ATOM 3812 C C . SER A 1 292 ? 33.662 -6.450 62.013 1.00 14.74 270 SER A C 1
ATOM 3813 O O . SER A 1 292 ? 32.963 -5.890 62.864 1.00 12.29 270 SER A O 1
ATOM 3821 N N . GLY A 1 293 ? 33.137 -7.284 61.110 1.00 12.85 271 GLY A N 1
ATOM 3822 C CA . GLY A 1 293 ? 31.724 -7.601 61.157 1.00 16.16 271 GLY A CA 1
ATOM 3823 C C . GLY A 1 293 ? 31.309 -8.265 62.458 1.00 14.69 271 GLY A C 1
ATOM 3824 O O . GLY A 1 293 ? 30.245 -7.973 62.995 1.00 16.57 271 GLY A O 1
ATOM 3828 N N . TRP A 1 294 ? 32.151 -9.166 62.980 1.00 13.19 272 TRP A N 1
ATOM 3829 C CA . TRP A 1 294 ? 31.816 -9.907 64.185 1.00 14.98 272 TRP A CA 1
ATOM 3830 C C . TRP A 1 294 ? 31.740 -8.974 65.392 1.00 19.97 272 TRP A C 1
ATOM 3831 O O . TRP A 1 294 ? 30.797 -9.043 66.180 1.00 17.05 272 TRP A O 1
ATOM 3852 N N . LEU A 1 295 ? 32.683 -8.051 65.512 1.00 16.08 273 LEU A N 1
ATOM 3853 C CA . LEU A 1 295 ? 32.641 -7.085 66.606 1.00 17.36 273 LEU A CA 1
ATOM 3854 C C . LEU A 1 295 ? 31.363 -6.262 66.569 1.00 14.28 273 LEU A C 1
ATOM 3855 O O . LEU A 1 295 ? 30.716 -6.047 67.603 1.00 14.60 273 LEU A O 1
ATOM 3871 N N . GLY A 1 296 ? 31.017 -5.719 65.397 1.00 16.48 274 GLY A N 1
ATOM 3872 C CA . GLY A 1 296 ? 29.776 -4.973 65.278 1.00 15.75 274 GLY A CA 1
ATOM 3873 C C . GLY A 1 296 ? 28.550 -5.815 65.596 1.00 16.31 274 GLY A C 1
ATOM 3874 O O . GLY A 1 296 ? 27.636 -5.362 66.279 1.00 17.87 274 GLY A O 1
ATOM 3878 N N . ARG A 1 297 ? 28.503 -7.056 65.093 1.00 13.76 275 ARG A N 1
ATOM 3879 C CA . ARG A 1 297 ? 27.356 -7.906 65.355 1.00 16.85 275 ARG A CA 1
ATOM 3880 C C . ARG A 1 297 ? 27.154 -8.091 66.864 1.00 18.27 275 ARG A C 1
ATOM 3881 O O . ARG A 1 297 ? 26.030 -7.979 67.377 1.00 16.45 275 ARG A O 1
ATOM 3902 N N . VAL A 1 298 ? 28.241 -8.371 67.582 1.00 17.11 276 VAL A N 1
ATOM 3903 C CA . VAL A 1 298 ? 28.167 -8.649 69.023 1.00 15.25 276 VAL A CA 1
ATOM 3904 C C . VAL A 1 298 ? 27.798 -7.387 69.793 1.00 18.27 276 VAL A C 1
ATOM 3905 O O . VAL A 1 298 ? 27.008 -7.435 70.754 1.00 17.61 276 VAL A O 1
ATOM 3918 N N . GLN A 1 299 ? 28.326 -6.233 69.374 1.00 14.90 277 GLN A N 1
ATOM 3919 C CA . GLN A 1 299 ? 27.970 -4.994 70.066 1.00 13.81 277 GLN A CA 1
ATOM 3920 C C . GLN A 1 299 ? 26.471 -4.722 69.939 1.00 14.69 277 GLN A C 1
ATOM 3921 O O . GLN A 1 299 ? 25.787 -4.398 70.923 1.00 18.31 277 GLN A O 1
ATOM 3935 N N . GLN A 1 300 ? 25.929 -4.883 68.743 1.00 14.94 278 GLN A N 1
ATOM 3936 C CA . GLN A 1 300 ? 24.490 -4.679 68.582 1.00 14.00 278 GLN A CA 1
ATOM 3937 C C . GLN A 1 300 ? 23.681 -5.778 69.265 1.00 15.41 278 GLN A C 1
ATOM 3938 O O . GLN A 1 300 ? 22.545 -5.533 69.699 1.00 20.99 278 GLN A O 1
ATOM 3952 N N . ALA A 1 301 ? 24.210 -7.002 69.356 1.00 18.36 279 ALA A N 1
ATOM 3953 C CA . ALA A 1 301 ? 23.479 -8.059 70.037 1.00 18.79 279 ALA A CA 1
ATOM 3954 C C . ALA A 1 301 ? 23.265 -7.765 71.519 1.00 17.77 279 ALA A C 1
ATOM 3955 O O . ALA A 1 301 ? 22.402 -8.388 72.139 1.00 22.84 279 ALA A O 1
ATOM 3962 N N . GLY A 1 302 ? 24.041 -6.861 72.100 1.00 19.66 280 GLY A N 1
ATOM 3963 C CA . GLY A 1 302 ? 23.844 -6.488 73.487 1.00 20.19 280 GLY A CA 1
ATOM 3964 C C . GLY A 1 302 ? 22.785 -5.440 73.705 1.00 19.95 280 GLY A C 1
ATOM 3965 O O . GLY A 1 302 ? 22.494 -5.103 74.857 1.00 19.21 280 GLY A O 1
ATOM 3969 N N . ASP A 1 303 ? 22.177 -4.929 72.631 1.00 16.73 281 ASP A N 1
ATOM 3970 C CA . ASP A 1 303 ? 21.199 -3.856 72.790 1.00 18.79 281 ASP A CA 1
ATOM 3971 C C . ASP A 1 303 ? 19.972 -4.364 73.542 1.00 17.42 281 ASP A C 1
ATOM 3972 O O . ASP A 1 303 ? 19.455 -3.686 74.439 1.00 21.15 281 ASP A O 1
ATOM 3981 N N . ALA A 1 304 ? 19.500 -5.564 73.192 1.00 18.27 282 ALA A N 1
ATOM 3982 C CA . ALA A 1 304 ? 18.367 -6.164 73.871 1.00 20.20 282 ALA A CA 1
ATOM 3983 C C . ALA A 1 304 ? 18.507 -6.094 75.387 1.00 24.11 282 ALA A C 1
ATOM 3984 O O . ALA A 1 304 ? 17.559 -5.723 76.089 1.00 25.37 282 ALA A O 1
ATOM 3991 N N . ALA A 1 305 ? 19.675 -6.484 75.910 1.00 23.87 283 ALA A N 1
ATOM 3992 C CA . ALA A 1 305 ? 19.875 -6.515 77.357 1.00 23.38 283 ALA A CA 1
ATOM 3993 C C . ALA A 1 305 ? 19.838 -5.112 77.957 1.00 27.03 283 ALA A C 1
ATOM 3994 O O . ALA A 1 305 ? 19.356 -4.918 79.081 1.00 30.68 283 ALA A O 1
ATOM 4001 N N . GLY A 1 306 ? 20.363 -4.122 77.247 1.00 24.63 284 GLY A N 1
ATOM 4002 C CA . GLY A 1 306 ? 20.285 -2.760 77.760 1.00 20.08 284 GLY A CA 1
ATOM 4003 C C . GLY A 1 306 ? 18.858 -2.237 77.850 1.00 22.40 284 GLY A C 1
ATOM 4004 O O . GLY A 1 306 ? 18.451 -1.664 78.862 1.00 27.32 284 GLY A O 1
ATOM 4008 N N . ARG A 1 307 ? 18.087 -2.397 76.777 1.00 22.06 285 ARG A N 1
ATOM 4009 C CA . ARG A 1 307 ? 16.673 -2.034 76.806 1.00 24.70 285 ARG A CA 1
ATOM 4010 C C . ARG A 1 307 ? 15.969 -2.700 77.980 1.00 27.16 285 ARG A C 1
ATOM 4011 O O . ARG A 1 307 ? 15.236 -2.051 78.735 1.00 27.06 285 ARG A O 1
ATOM 4032 N N . GLN A 1 308 ? 16.220 -4.001 78.181 1.00 29.62 286 GLN A N 1
ATOM 4033 C CA . GLN A 1 308 ? 15.532 -4.714 79.253 1.00 31.99 286 GLN A CA 1
ATOM 4034 C C . GLN A 1 308 ? 15.913 -4.177 80.628 1.00 32.89 286 GLN A C 1
ATOM 4035 O O . GLN A 1 308 ? 15.074 -4.122 81.538 1.00 32.08 286 GLN A O 1
ATOM 4049 N N . ALA A 1 309 ? 17.178 -3.811 80.817 1.00 27.40 287 ALA A N 1
ATOM 4050 C CA . ALA A 1 309 ? 17.578 -3.184 82.073 1.00 33.75 287 ALA A CA 1
ATOM 4051 C C . ALA A 1 309 ? 16.807 -1.891 82.317 1.00 33.57 287 ALA A C 1
ATOM 4052 O O . ALA A 1 309 ? 16.336 -1.638 83.434 1.00 38.22 287 ALA A O 1
ATOM 4059 N N . ALA A 1 310 ? 16.662 -1.058 81.286 1.00 26.78 288 ALA A N 1
ATOM 4060 C CA . ALA A 1 310 ? 15.822 0.130 81.412 1.00 31.00 288 ALA A CA 1
ATOM 4061 C C . ALA A 1 310 ? 14.397 -0.247 81.789 1.00 40.50 288 ALA A C 1
ATOM 4062 O O . ALA A 1 310 ? 13.795 0.351 82.692 1.00 38.91 288 ALA A O 1
ATOM 4069 N N . LEU A 1 311 ? 13.832 -1.229 81.081 1.00 39.00 289 LEU A N 1
ATOM 4070 C CA . LEU A 1 311 ? 12.450 -1.617 81.324 1.00 33.90 289 LEU A CA 1
ATOM 4071 C C . LEU A 1 311 ? 12.276 -2.143 82.738 1.00 35.34 289 LEU A C 1
ATOM 4072 O O . LEU A 1 311 ? 11.267 -1.861 83.399 1.00 40.77 289 LEU A O 1
ATOM 4088 N N . ALA A 1 312 ? 13.252 -2.907 83.223 1.00 37.79 290 ALA A N 1
ATOM 4089 C CA . ALA A 1 312 ? 13.150 -3.463 84.567 1.00 43.93 290 ALA A CA 1
ATOM 4090 C C . ALA A 1 312 ? 13.210 -2.380 85.638 1.00 43.94 290 ALA A C 1
ATOM 4091 O O . ALA A 1 312 ? 12.614 -2.533 86.714 1.00 44.55 290 ALA A O 1
ATOM 4098 N N . HIS A 1 313 ? 13.932 -1.298 85.372 1.00 46.00 291 HIS A N 1
ATOM 4099 C CA . HIS A 1 313 ? 14.031 -0.155 86.271 1.00 46.95 291 HIS A CA 1
ATOM 4100 C C . HIS A 1 313 ? 12.787 0.734 86.228 1.00 45.81 291 HIS A C 1
ATOM 4101 O O . HIS A 1 313 ? 12.762 1.775 86.893 1.00 46.36 291 HIS A O 1
ATOM 4115 N N . LYS A 1 314 ? 11.762 0.353 85.462 1.00 44.69 292 LYS A N 1
ATOM 4116 C CA . LYS A 1 314 ? 10.519 1.118 85.360 1.00 43.53 292 LYS A CA 1
ATOM 4117 C C . LYS A 1 314 ? 10.761 2.477 84.707 1.00 45.72 292 LYS A C 1
ATOM 4118 O O . LYS A 1 314 ? 10.297 3.515 85.181 1.00 50.27 292 LYS A O 1
ATOM 4137 N N . ASN A 1 315 ? 11.500 2.463 83.607 1.00 37.28 293 ASN A N 1
ATOM 4138 C CA . ASN A 1 315 ? 11.717 3.655 82.806 1.00 34.03 293 ASN A CA 1
ATOM 4139 C C . ASN A 1 315 ? 10.773 3.637 81.613 1.00 36.44 293 ASN A C 1
ATOM 4140 O O . ASN A 1 315 ? 10.226 2.597 81.240 1.00 31.85 293 ASN A O 1
ATOM 4151 N N . THR A 1 316 ? 10.608 4.803 80.997 1.00 32.82 294 THR A N 1
ATOM 4152 C CA . THR A 1 316 ? 9.701 4.971 79.872 1.00 34.26 294 THR A CA 1
ATOM 4153 C C . THR A 1 316 ? 10.504 4.937 78.577 1.00 35.40 294 THR A C 1
ATOM 4154 O O . THR A 1 316 ? 11.379 5.782 78.361 1.00 32.87 294 THR A O 1
ATOM 4165 N N . ILE A 1 317 ? 10.202 3.956 77.733 1.00 29.44 295 ILE A N 1
ATOM 4166 C CA . ILE A 1 317 ? 10.817 3.783 76.427 1.00 26.15 295 ILE A CA 1
ATOM 4167 C C . ILE A 1 317 ? 9.784 4.147 75.378 1.00 32.66 295 ILE A C 1
ATOM 4168 O O . ILE A 1 317 ? 8.657 3.634 75.397 1.00 31.74 295 ILE A O 1
ATOM 4184 N N . TYR A 1 318 ? 10.192 4.963 74.425 1.00 28.23 296 TYR A N 1
ATOM 4185 C CA . TYR A 1 318 ? 9.365 5.366 73.302 1.00 27.46 296 TYR A CA 1
ATOM 4186 C C . TYR A 1 318 ? 10.120 5.074 72.014 1.00 25.46 296 TYR A C 1
ATOM 4187 O O . TYR A 1 318 ? 11.340 5.256 71.948 1.00 23.78 296 TYR A O 1
ATOM 4205 N N . ALA A 1 319 ? 9.396 4.610 70.999 1.00 22.92 297 ALA A N 1
ATOM 4206 C CA . ALA A 1 319 ? 9.967 4.376 69.683 1.00 20.96 297 ALA A CA 1
ATOM 4207 C C . ALA A 1 319 ? 9.443 5.438 68.729 1.00 27.27 297 ALA A C 1
ATOM 4208 O O . ALA A 1 319 ? 8.234 5.526 68.487 1.00 28.92 297 ALA A O 1
ATOM 4215 N N . ILE A 1 320 ? 10.360 6.219 68.174 1.00 28.72 298 ILE A N 1
ATOM 4216 C CA . ILE A 1 320 ? 10.016 7.277 67.234 1.00 21.46 298 ILE A CA 1
ATOM 4217 C C . ILE A 1 320 ? 9.649 6.625 65.900 1.00 25.88 298 ILE A C 1
ATOM 4218 O O . ILE A 1 320 ? 10.483 5.924 65.303 1.00 24.53 298 ILE A O 1
ATOM 4234 N N . PRO A 1 321 ? 8.425 6.817 65.411 1.00 25.30 299 PRO A N 1
ATOM 4235 C CA . PRO A 1 321 ? 7.999 6.160 64.168 1.00 25.30 299 PRO A CA 1
ATOM 4236 C C . PRO A 1 321 ? 8.706 6.723 62.943 1.00 29.13 299 PRO A C 1
ATOM 4237 O O . PRO A 1 321 ? 9.293 7.806 62.958 1.00 26.10 299 PRO A O 1
ATOM 4248 N N . ALA A 1 322 ? 8.645 5.940 61.862 1.00 26.56 300 ALA A N 1
ATOM 4249 C CA . ALA A 1 322 ? 9.379 6.282 60.642 1.00 28.20 300 ALA A CA 1
ATOM 4250 C C . ALA A 1 322 ? 8.981 7.647 60.100 1.00 31.92 300 ALA A C 1
ATOM 4251 O O . ALA A 1 322 ? 9.823 8.358 59.529 1.00 29.56 300 ALA A O 1
ATOM 4258 N N . LEU A 1 323 ? 7.698 8.008 60.244 1.00 30.87 301 LEU A N 1
ATOM 4259 C CA . LEU A 1 323 ? 7.182 9.281 59.740 1.00 28.26 301 LEU A CA 1
ATOM 4260 C C . LEU A 1 323 ? 7.810 10.465 60.462 1.00 30.72 301 LEU A C 1
ATOM 4261 O O . LEU A 1 323 ? 8.199 11.451 59.826 1.00 37.79 301 LEU A O 1
ATOM 4277 N N . GLU A 1 324 ? 7.896 10.400 61.790 1.00 35.12 302 GLU A N 1
ATOM 4278 C CA . GLU A 1 324 ? 8.611 11.436 62.527 1.00 33.81 302 GLU A CA 1
ATOM 4279 C C . GLU A 1 324 ? 10.110 11.360 62.283 1.00 34.59 302 GLU A C 1
ATOM 4280 O O . GLU A 1 324 ? 10.797 12.391 62.255 1.00 29.84 302 GLU A O 1
ATOM 4292 N N . ALA A 1 325 ? 10.646 10.155 62.111 1.00 32.29 303 ALA A N 1
ATOM 4293 C CA . ALA A 1 325 ? 12.052 10.048 61.776 1.00 22.87 303 ALA A CA 1
ATOM 4294 C C . ALA A 1 325 ? 12.375 10.930 60.581 1.00 22.91 303 ALA A C 1
ATOM 4295 O O . ALA A 1 325 ? 13.454 11.510 60.519 1.00 23.31 303 ALA A O 1
ATOM 4302 N N . GLN A 1 326 ? 11.425 11.092 59.656 1.00 39.57 304 GLN A N 1
ATOM 4303 C CA . GLN A 1 326 ? 11.677 11.922 58.479 1.00 40.68 304 GLN A CA 1
ATOM 4304 C C . GLN A 1 326 ? 11.920 13.376 58.859 1.00 30.64 304 GLN A C 1
ATOM 4305 O O . GLN A 1 326 ? 12.697 14.066 58.190 1.00 28.07 304 GLN A O 1
ATOM 4319 N N . GLU A 1 327 ? 11.315 13.844 59.954 1.00 24.18 305 GLU A N 1
ATOM 4320 C CA . GLU A 1 327 ? 11.581 15.206 60.417 1.00 23.58 305 GLU A CA 1
ATOM 4321 C C . GLU A 1 327 ? 12.978 15.332 61.005 1.00 22.97 305 GLU A C 1
ATOM 4322 O O . GLU A 1 327 ? 13.638 16.369 60.835 1.00 25.98 305 GLU A O 1
ATOM 4334 N N . PHE A 1 328 ? 13.455 14.295 61.700 1.00 22.34 306 PHE A N 1
ATOM 4335 C CA . PHE A 1 328 ? 14.856 14.277 62.119 1.00 20.93 306 PHE A CA 1
ATOM 4336 C C . PHE A 1 328 ? 15.795 14.337 60.913 1.00 19.62 306 PHE A C 1
ATOM 4337 O O . PHE A 1 328 ? 16.767 15.107 60.914 1.00 22.98 306 PHE A O 1
ATOM 4354 N N . LYS A 1 329 ? 15.528 13.538 59.873 1.00 21.27 307 LYS A N 1
ATOM 4355 C CA . LYS A 1 329 ? 16.441 13.529 58.722 1.00 22.88 307 LYS A CA 1
ATOM 4356 C C . LYS A 1 329 ? 16.425 14.878 58.017 1.00 20.75 307 LYS A C 1
ATOM 4357 O O . LYS A 1 329 ? 17.460 15.353 57.519 1.00 27.92 307 LYS A O 1
ATOM 4376 N N . ARG A 1 330 ? 15.252 15.503 57.966 1.00 20.84 308 ARG A N 1
ATOM 4377 C CA . ARG A 1 330 ? 15.119 16.818 57.357 1.00 22.68 308 ARG A CA 1
ATOM 4378 C C . ARG A 1 330 ? 15.971 17.846 58.095 1.00 24.23 308 ARG A C 1
ATOM 4379 O O . ARG A 1 330 ? 16.702 18.633 57.475 1.00 25.18 308 ARG A O 1
ATOM 4400 N N . LYS A 1 331 ? 15.899 17.835 59.429 1.00 24.22 309 LYS A N 1
ATOM 4401 C CA . LYS A 1 331 ? 16.616 18.812 60.239 1.00 21.81 309 LYS A CA 1
ATOM 4402 C C . LYS A 1 331 ? 18.112 18.568 60.212 1.00 25.30 309 LYS A C 1
ATOM 4403 O O . LYS A 1 331 ? 18.898 19.510 60.366 1.00 34.25 309 LYS A O 1
ATOM 4422 N N . ALA A 1 332 ? 18.516 17.328 59.987 1.00 19.26 310 ALA A N 1
ATOM 4423 C CA . ALA A 1 332 ? 19.910 16.922 60.077 1.00 21.82 310 ALA A CA 1
ATOM 4424 C C . ALA A 1 332 ? 20.580 16.812 58.725 1.00 24.08 310 ALA A C 1
ATOM 4425 O O . ALA A 1 332 ? 21.758 16.446 58.663 1.00 17.09 310 ALA A O 1
ATOM 4432 N N . ALA A 1 333 ? 19.852 17.124 57.650 1.00 26.25 311 ALA A N 1
ATOM 4433 C CA . ALA A 1 333 ? 20.299 16.828 56.295 1.00 29.93 311 ALA A CA 1
ATOM 4434 C C . ALA A 1 333 ? 21.547 17.614 55.918 1.00 24.48 311 ALA A C 1
ATOM 4435 O O . ALA A 1 333 ? 22.316 17.200 55.036 1.00 24.35 311 ALA A O 1
ATOM 4442 N N . VAL A 1 334 ? 21.761 18.758 56.556 1.00 22.26 312 VAL A N 1
ATOM 4443 C CA . VAL A 1 334 ? 22.913 19.562 56.209 1.00 19.47 312 VAL A CA 1
ATOM 4444 C C . VAL A 1 334 ? 24.206 18.953 56.739 1.00 18.34 312 VAL A C 1
ATOM 4445 O O . VAL A 1 334 ? 25.283 19.313 56.266 1.00 20.23 312 VAL A O 1
ATOM 4458 N N . VAL A 1 335 ? 24.136 18.039 57.719 1.00 19.77 313 VAL A N 1
ATOM 4459 C CA . VAL A 1 335 ? 25.361 17.540 58.333 1.00 17.71 313 VAL A CA 1
ATOM 4460 C C . VAL A 1 335 ? 26.250 16.867 57.296 1.00 20.31 313 VAL A C 1
ATOM 4461 O O . VAL A 1 335 ? 27.466 17.065 57.297 1.00 18.69 313 VAL A O 1
ATOM 4474 N N . GLU A 1 336 ? 25.672 16.025 56.429 1.00 17.78 314 GLU A N 1
ATOM 4475 C CA . GLU A 1 336 ? 26.496 15.337 55.431 1.00 17.95 314 GLU A CA 1
ATOM 4476 C C . GLU A 1 336 ? 27.008 16.295 54.364 1.00 18.20 314 GLU A C 1
ATOM 4477 O O . GLU A 1 336 ? 28.109 16.090 53.852 1.00 20.80 314 GLU A O 1
ATOM 4489 N N . VAL A 1 337 ? 26.222 17.320 54.005 1.00 19.39 315 VAL A N 1
ATOM 4490 C CA . VAL A 1 337 ? 26.678 18.348 53.067 1.00 21.81 315 VAL A CA 1
ATOM 4491 C C . VAL A 1 337 ? 27.903 19.077 53.618 1.00 22.66 315 VAL A C 1
ATOM 4492 O O . VAL A 1 337 ? 28.907 19.296 52.915 1.00 20.97 315 VAL A O 1
ATOM 4505 N N . ALA A 1 338 ? 27.843 19.458 54.891 1.00 19.28 316 ALA A N 1
ATOM 4506 C CA . ALA A 1 338 ? 28.980 20.118 55.525 1.00 26.20 316 ALA A CA 1
ATOM 4507 C C . ALA A 1 338 ? 30.203 19.212 55.636 1.00 22.82 316 ALA A C 1
ATOM 4508 O O . ALA A 1 338 ? 31.340 19.694 55.552 1.00 19.75 316 ALA A O 1
ATOM 4515 N N . TRP A 1 339 ? 30.001 17.913 55.862 1.00 16.67 317 TRP A N 1
ATOM 4516 C CA . TRP A 1 339 ? 31.122 16.984 55.942 1.00 20.94 317 TRP A CA 1
ATOM 4517 C C . TRP A 1 339 ? 31.826 16.857 54.589 1.00 18.03 317 TRP A C 1
ATOM 4518 O O . TRP A 1 339 ? 33.063 16.848 54.521 1.00 17.98 317 TRP A O 1
ATOM 4539 N N . VAL A 1 340 ? 31.052 16.754 53.502 1.00 18.44 318 VAL A N 1
ATOM 4540 C CA . VAL A 1 340 ? 31.647 16.698 52.169 1.00 20.71 318 VAL A CA 1
ATOM 4541 C C . VAL A 1 340 ? 32.487 17.937 51.918 1.00 18.19 318 VAL A C 1
ATOM 4542 O O . VAL A 1 340 ? 33.620 17.860 51.420 1.00 22.65 318 VAL A O 1
ATOM 4555 N N . GLU A 1 341 ? 31.961 19.101 52.286 1.00 20.58 319 GLU A N 1
ATOM 4556 C CA . GLU A 1 341 ? 32.704 20.338 52.083 1.00 26.57 319 GLU A CA 1
ATOM 4557 C C . GLU A 1 341 ? 33.983 20.363 52.924 1.00 20.18 319 GLU A C 1
ATOM 4558 O O . GLU A 1 341 ? 35.044 20.795 52.446 1.00 26.96 319 GLU A O 1
ATOM 4570 N N . ASP A 1 342 ? 33.910 19.893 54.175 1.00 19.29 320 ASP A N 1
ATOM 4571 C CA . ASP A 1 342 ? 35.100 19.812 55.025 1.00 20.27 320 ASP A CA 1
ATOM 4572 C C . ASP A 1 342 ? 36.145 18.865 54.442 1.00 19.13 320 ASP A C 1
ATOM 4573 O O . ASP A 1 342 ? 37.353 19.143 54.525 1.00 26.80 320 ASP A O 1
ATOM 4582 N N . MET A 1 343 ? 35.711 17.724 53.880 1.00 20.71 321 MET A N 1
ATOM 4583 C CA . MET A 1 343 ? 36.672 16.802 53.267 1.00 19.04 321 MET A CA 1
ATOM 4584 C C . MET A 1 343 ? 37.334 17.446 52.049 1.00 19.97 321 MET A C 1
ATOM 4585 O O . MET A 1 343 ? 38.542 17.303 51.838 1.00 21.36 321 MET A O 1
ATOM 4599 N N . ASN A 1 344 ? 36.557 18.141 51.223 1.00 22.28 322 ASN A N 1
ATOM 4600 C CA . ASN A 1 344 ? 37.143 18.805 50.067 1.00 21.17 322 ASN A CA 1
ATOM 4601 C C . ASN A 1 344 ? 38.199 19.816 50.499 1.00 23.08 322 ASN A C 1
ATOM 4602 O O . ASN A 1 344 ? 39.263 19.926 49.874 1.00 24.54 322 ASN A O 1
ATOM 4613 N N . GLN A 1 345 ? 37.910 20.598 51.547 1.00 22.79 323 GLN A N 1
ATOM 4614 C CA . GLN A 1 345 ? 38.893 21.554 52.035 1.00 25.12 323 GLN A CA 1
ATOM 4615 C C . GLN A 1 345 ? 40.140 20.872 52.587 1.00 30.31 323 GLN A C 1
ATOM 4616 O O . GLN A 1 345 ? 41.203 21.503 52.637 1.00 32.67 323 GLN A O 1
ATOM 4630 N N . ARG A 1 346 ? 40.028 19.619 53.030 1.00 22.13 324 ARG A N 1
ATOM 4631 C CA . ARG A 1 346 ? 41.176 18.860 53.512 1.00 23.32 324 ARG A CA 1
ATOM 4632 C C . ARG A 1 346 ? 41.948 18.183 52.385 1.00 26.75 324 ARG A C 1
ATOM 4633 O O . ARG A 1 346 ? 42.933 17.490 52.661 1.00 26.51 324 ARG A O 1
ATOM 4654 N N . GLY A 1 347 ? 41.546 18.401 51.133 1.00 23.01 325 GLY A N 1
ATOM 4655 C CA . GLY A 1 347 ? 42.217 17.839 49.979 1.00 24.80 325 GLY A CA 1
ATOM 4656 C C . GLY A 1 347 ? 41.722 16.478 49.574 1.00 24.93 325 GLY A C 1
ATOM 4657 O O . GLY A 1 347 ? 42.322 15.855 48.690 1.00 28.80 325 GLY A O 1
ATOM 4661 N N . PHE A 1 348 ? 40.685 15.979 50.227 1.00 20.90 326 PHE A N 1
ATOM 4662 C CA . PHE A 1 348 ? 40.070 14.697 49.909 1.00 19.86 326 PHE A CA 1
ATOM 4663 C C . PHE A 1 348 ? 38.925 14.892 48.937 1.00 24.00 326 PHE A C 1
ATOM 4664 O O . PHE A 1 348 ? 38.455 16.006 48.708 1.00 25.60 326 PHE A O 1
ATOM 4681 N N . ASP A 1 349 ? 38.449 13.771 48.378 1.00 31.54 327 ASP A N 1
ATOM 4682 C CA . ASP A 1 349 ? 37.342 13.776 47.415 1.00 33.09 327 ASP A CA 1
ATOM 4683 C C . ASP A 1 349 ? 36.059 13.444 48.168 1.00 26.04 327 ASP A C 1
ATOM 4684 O O . ASP A 1 349 ? 35.628 12.299 48.225 1.00 20.28 327 ASP A O 1
ATOM 4693 N N . GLY A 1 350 ? 35.458 14.475 48.771 1.00 24.99 328 GLY A N 1
ATOM 4694 C CA . GLY A 1 350 ? 34.415 14.236 49.760 1.00 21.60 328 GLY A CA 1
ATOM 4695 C C . GLY A 1 350 ? 33.184 13.578 49.162 1.00 22.25 328 GLY A C 1
ATOM 4696 O O . GLY A 1 350 ? 32.588 12.676 49.758 1.00 21.43 328 GLY A O 1
ATOM 4700 N N . ARG A 1 351 ? 32.789 14.023 47.976 1.00 22.90 329 ARG A N 1
ATOM 4701 C CA . ARG A 1 351 ? 31.681 13.397 47.260 1.00 23.22 329 ARG A CA 1
ATOM 4702 C C . ARG A 1 351 ? 31.955 11.928 46.974 1.00 19.22 329 ARG A C 1
ATOM 4703 O O . ARG A 1 351 ? 31.074 11.082 47.162 1.00 22.22 329 ARG A O 1
ATOM 4724 N N . GLN A 1 352 ? 33.183 11.594 46.539 1.00 22.74 330 GLN A N 1
ATOM 4725 C CA . GLN A 1 352 ? 33.503 10.187 46.306 1.00 18.29 330 GLN A CA 1
ATOM 4726 C C . GLN A 1 352 ? 33.424 9.392 47.598 1.00 17.93 330 GLN A C 1
ATOM 4727 O O . GLN A 1 352 ? 32.930 8.262 47.601 1.00 24.85 330 GLN A O 1
ATOM 4741 N N . LEU A 1 353 ? 33.918 9.954 48.713 1.00 18.53 331 LEU A N 1
ATOM 4742 C CA . LEU A 1 353 ? 33.934 9.184 49.954 1.00 19.62 331 LEU A CA 1
ATOM 4743 C C . LEU A 1 353 ? 32.523 8.853 50.422 1.00 18.74 331 LEU A C 1
ATOM 4744 O O . LEU A 1 353 ? 32.253 7.743 50.901 1.00 17.21 331 LEU A O 1
ATOM 4760 N N . LEU A 1 354 ? 31.608 9.810 50.305 1.00 16.42 332 LEU A N 1
ATOM 4761 C CA . LEU A 1 354 ? 30.245 9.567 50.763 1.00 18.05 332 LEU A CA 1
ATOM 4762 C C . LEU A 1 354 ? 29.521 8.586 49.848 1.00 17.48 332 LEU A C 1
ATOM 4763 O O . LEU A 1 354 ? 28.784 7.706 50.323 1.00 17.75 332 LEU A O 1
ATOM 4779 N N . THR A 1 355 ? 29.741 8.722 48.541 1.00 14.99 333 THR A N 1
ATOM 4780 C CA . THR A 1 355 ? 29.193 7.800 47.548 1.00 17.45 333 THR A CA 1
ATOM 4781 C C . THR A 1 355 ? 29.683 6.378 47.804 1.00 17.17 333 THR A C 1
ATOM 4782 O O . THR A 1 355 ? 28.889 5.419 47.819 1.00 18.20 333 THR A O 1
ATOM 4793 N N . THR A 1 356 ? 30.985 6.226 48.043 1.00 17.41 334 THR A N 1
ATOM 4794 C CA . THR A 1 356 ? 31.513 4.902 48.311 1.00 17.65 334 THR A CA 1
ATOM 4795 C C . THR A 1 356 ? 30.916 4.351 49.599 1.00 15.20 334 THR A C 1
ATOM 4796 O O . THR A 1 356 ? 30.540 3.170 49.651 1.00 15.33 334 THR A O 1
ATOM 4807 N N . ALA A 1 357 ? 30.836 5.176 50.651 1.00 15.50 335 ALA A N 1
ATOM 4808 C CA . ALA A 1 357 ? 30.362 4.657 51.933 1.00 15.50 335 ALA A CA 1
ATOM 4809 C C . ALA A 1 357 ? 28.947 4.096 51.816 1.00 16.69 335 ALA A C 1
ATOM 4810 O O . ALA A 1 357 ? 28.651 3.004 52.328 1.00 16.15 335 ALA A O 1
ATOM 4817 N N A ARG A 1 358 ? 28.058 4.812 51.132 0.53 14.56 336 ARG A N 1
ATOM 4818 N N B ARG A 1 358 ? 28.057 4.815 51.138 0.47 14.44 336 ARG A N 1
ATOM 4819 C CA A ARG A 1 358 ? 26.698 4.306 50.980 0.53 17.49 336 ARG A CA 1
ATOM 4820 C CA B ARG A 1 358 ? 26.699 4.307 50.979 0.47 17.66 336 ARG A CA 1
ATOM 4821 C C A ARG A 1 358 ? 26.687 3.016 50.178 0.53 16.17 336 ARG A C 1
ATOM 4822 C C B ARG A 1 358 ? 26.695 3.013 50.184 0.47 16.33 336 ARG A C 1
ATOM 4823 O O A ARG A 1 358 ? 25.975 2.066 50.526 0.53 16.85 336 ARG A O 1
ATOM 4824 O O B ARG A 1 358 ? 25.998 2.057 50.544 0.47 16.64 336 ARG A O 1
ATOM 4865 N N . ALA A 1 359 ? 27.485 2.956 49.112 1.00 16.15 337 ALA A N 1
ATOM 4866 C CA . ALA A 1 359 ? 27.529 1.744 48.297 1.00 15.13 337 ALA A CA 1
ATOM 4867 C C . ALA A 1 359 ? 28.048 0.556 49.097 1.00 17.10 337 ALA A C 1
ATOM 4868 O O . ALA A 1 359 ? 27.568 -0.577 48.920 1.00 17.33 337 ALA A O 1
ATOM 4875 N N . LEU A 1 360 ? 29.076 0.775 49.926 1.00 15.92 338 LEU A N 1
ATOM 4876 C CA . LEU A 1 360 ? 29.677 -0.331 50.680 1.00 17.90 338 LEU A CA 1
ATOM 4877 C C . LEU A 1 360 ? 28.724 -0.832 51.748 1.00 18.66 338 LEU A C 1
ATOM 4878 O O . LEU A 1 360 ? 28.628 -2.048 51.988 1.00 17.30 338 LEU A O 1
ATOM 4894 N N . ILE A 1 361 ? 27.986 0.078 52.382 1.00 17.11 339 ILE A N 1
ATOM 4895 C CA . ILE A 1 361 ? 26.952 -0.334 53.332 1.00 14.66 339 ILE A CA 1
ATOM 4896 C C . ILE A 1 361 ? 25.903 -1.177 52.613 1.00 18.84 339 ILE A C 1
ATOM 4897 O O . ILE A 1 361 ? 25.477 -2.232 53.097 1.00 15.65 339 ILE A O 1
ATOM 4913 N N . ALA A 1 362 ? 25.485 -0.727 51.424 1.00 19.42 340 ALA A N 1
ATOM 4914 C CA . ALA A 1 362 ? 24.507 -1.482 50.643 1.00 22.23 340 ALA A CA 1
ATOM 4915 C C . ALA A 1 362 ? 25.008 -2.874 50.295 1.00 19.82 340 ALA A C 1
ATOM 4916 O O . ALA A 1 362 ? 24.258 -3.856 50.386 1.00 24.63 340 ALA A O 1
ATOM 4923 N N . LYS A 1 363 ? 26.263 -2.971 49.858 1.00 20.79 341 LYS A N 1
ATOM 4924 C CA . LYS A 1 363 ? 26.829 -4.255 49.461 1.00 21.78 341 LYS A CA 1
ATOM 4925 C C . LYS A 1 363 ? 26.929 -5.219 50.629 1.00 24.19 341 LYS A C 1
ATOM 4926 O O . LYS A 1 363 ? 26.604 -6.403 50.507 1.00 22.48 341 LYS A O 1
ATOM 4945 N N . HIS A 1 364 ? 27.458 -4.759 51.747 1.00 19.50 342 HIS A N 1
ATOM 4946 C CA . HIS A 1 364 ? 27.643 -5.695 52.841 1.00 20.13 342 HIS A CA 1
ATOM 4947 C C . HIS A 1 364 ? 26.352 -6.011 53.557 1.00 17.36 342 HIS A C 1
ATOM 4948 O O . HIS A 1 364 ? 26.304 -6.987 54.305 1.00 19.59 342 HIS A O 1
ATOM 4962 N N . SER A 1 365 ? 25.323 -5.189 53.373 1.00 17.84 343 SER A N 1
ATOM 4963 C CA . SER A 1 365 ? 24.007 -5.531 53.885 1.00 16.85 343 SER A CA 1
ATOM 4964 C C . SER A 1 365 ? 23.377 -6.678 53.100 1.00 19.84 343 SER A C 1
ATOM 4965 O O . SER A 1 365 ? 22.438 -7.312 53.593 1.00 22.99 343 SER A O 1
ATOM 4973 N N . LYS A 1 366 ? 23.856 -6.944 51.876 1.00 20.59 344 LYS A N 1
ATOM 4974 C CA . LYS A 1 366 ? 23.430 -8.148 51.169 1.00 22.32 344 LYS A CA 1
ATOM 4975 C C . LYS A 1 366 ? 24.021 -9.410 51.793 1.00 27.17 344 LYS A C 1
ATOM 4976 O O . LYS A 1 366 ? 23.400 -10.475 51.719 1.00 27.35 344 LYS A O 1
ATOM 4995 N N . VAL A 1 367 ? 25.194 -9.310 52.412 1.00 20.59 345 VAL A N 1
ATOM 4996 C CA . VAL A 1 367 ? 25.835 -10.447 53.067 1.00 27.49 345 VAL A CA 1
ATOM 4997 C C . VAL A 1 367 ? 25.275 -10.667 54.471 1.00 21.19 345 VAL A C 1
ATOM 4998 O O . VAL A 1 367 ? 24.960 -11.795 54.867 1.00 22.67 345 VAL A O 1
ATOM 5011 N N . ALA A 1 368 ? 25.247 -9.597 55.258 1.00 23.30 346 ALA A N 1
ATOM 5012 C CA . ALA A 1 368 ? 24.793 -9.567 56.647 1.00 22.47 346 ALA A CA 1
ATOM 5013 C C . ALA A 1 368 ? 23.471 -8.798 56.662 1.00 28.41 346 ALA A C 1
ATOM 5014 O O . ALA A 1 368 ? 23.452 -7.581 56.844 1.00 25.21 346 ALA A O 1
ATOM 5021 N N . ALA A 1 369 ? 22.366 -9.495 56.423 1.00 30.23 347 ALA A N 1
ATOM 5022 C CA . ALA A 1 369 ? 21.111 -8.788 56.143 1.00 40.85 347 ALA A CA 1
ATOM 5023 C C . ALA A 1 369 ? 20.279 -8.531 57.409 1.00 40.52 347 ALA A C 1
ATOM 5024 O O . ALA A 1 369 ? 20.625 -8.979 58.503 1.00 35.09 347 ALA A O 1
#